Protein AF-A0A821FR79-F1 (afdb_monomer_lite)

pLDDT: mean 76.29, std 15.01, range [25.72, 97.0]

Radius of gyration: 28.57 Å; chains: 1; bounding box: 72×38×94 Å

Secondary structure (DSSP, 8-state):
--PPPPSEEEEEEES-SSS--EEEEE-TTS-EE-TT-----GGGTT-EEEEE-SSS-EEEEEE-TTS-PPSEEEEEEEE-TTTT-SS----EEEEEEEEETTSPPEEEEEEESS----SS---TTSTTEEEEEEE-EETTTEEESS-BPS-----PSSPTTB-S-EEEEEES-EE--TTSS-EEEEEEES-TTS-EEEEEEEEEETTEEEEEEEEEEEEETTSTTEEEEEEEEETTTTSS-EEEEESSSEEEEEES-TTSS-TTEEEEEETTTTEEEEEEEETTEEE-TTEEEETTEEEETT----------SS-----EEE-TTS-EEETT----STTS-----

Structure (mmCIF, N/CA/C/O backbone):
data_AF-A0A821FR79-F1
#
_entry.id   AF-A0A821FR79-F1
#
loop_
_atom_site.group_PDB
_atom_site.id
_atom_site.type_symbol
_atom_site.label_atom_id
_atom_site.label_alt_id
_atom_site.label_comp_id
_atom_site.label_asym_id
_atom_site.label_entity_id
_atom_site.label_seq_id
_atom_site.pdbx_PDB_ins_code
_atom_site.Cartn_x
_atom_site.Cartn_y
_atom_site.Cartn_z
_atom_site.occupancy
_atom_site.B_iso_or_equiv
_atom_site.auth_seq_id
_atom_site.auth_comp_id
_atom_site.auth_asym_id
_atom_site.auth_atom_id
_atom_site.pdbx_PDB_model_num
ATOM 1 N N . MET A 1 1 ? 2.810 -16.494 -32.513 1.00 27.50 1 MET A N 1
ATOM 2 C CA . MET A 1 1 ? 3.164 -17.031 -31.185 1.00 27.50 1 MET A CA 1
ATOM 3 C C . MET A 1 1 ? 2.696 -16.002 -30.170 1.00 27.50 1 MET A C 1
ATOM 5 O O . MET A 1 1 ? 3.122 -14.860 -30.271 1.00 27.50 1 MET A O 1
ATOM 9 N N . CYS A 1 2 ? 1.715 -16.331 -29.328 1.00 25.72 2 CYS A N 1
ATOM 10 C CA . CYS A 1 2 ? 1.165 -15.387 -28.352 1.00 25.72 2 CYS A CA 1
ATOM 11 C C . CYS A 1 2 ? 2.045 -15.426 -27.103 1.00 25.72 2 CYS A C 1
ATOM 13 O O . CYS A 1 2 ? 2.126 -16.469 -26.465 1.00 25.72 2 CYS A O 1
ATOM 15 N N . VAL A 1 3 ? 2.734 -14.326 -26.798 1.00 35.19 3 VAL A N 1
ATOM 16 C CA . VAL A 1 3 ? 3.609 -14.239 -25.622 1.00 35.19 3 VAL A CA 1
ATOM 17 C C . VAL A 1 3 ? 2.732 -14.070 -24.380 1.00 35.19 3 VAL A C 1
ATOM 19 O O . VAL A 1 3 ? 1.888 -13.168 -24.333 1.00 35.19 3 VAL A O 1
ATOM 22 N N . GLU A 1 4 ? 2.885 -14.966 -23.406 1.00 40.44 4 GLU A N 1
ATOM 23 C CA . GLU A 1 4 ? 2.201 -14.890 -22.114 1.00 40.44 4 GLU A CA 1
ATOM 24 C C . GLU A 1 4 ? 2.611 -13.595 -21.395 1.00 40.44 4 GLU A C 1
ATOM 26 O O . GLU A 1 4 ? 3.792 -13.322 -21.186 1.00 40.44 4 GLU A O 1
ATOM 31 N N . ARG A 1 5 ? 1.626 -12.751 -21.062 1.00 51.97 5 ARG A N 1
ATOM 32 C CA . ARG A 1 5 ? 1.846 -11.469 -20.378 1.00 51.97 5 ARG A CA 1
ATOM 33 C C . ARG A 1 5 ? 2.148 -11.736 -18.905 1.00 51.97 5 ARG A C 1
ATOM 35 O O . ARG A 1 5 ? 1.337 -12.356 -18.226 1.00 51.97 5 ARG A O 1
ATOM 42 N N . GLY A 1 6 ? 3.297 -11.267 -18.430 1.00 56.81 6 GLY A N 1
ATOM 43 C CA . GLY A 1 6 ? 3.640 -11.245 -17.009 1.00 56.81 6 GLY A CA 1
ATOM 44 C C . GLY A 1 6 ? 2.794 -10.258 -16.186 1.00 56.81 6 GLY A C 1
ATOM 45 O O . GLY A 1 6 ? 2.079 -9.438 -16.759 1.00 56.81 6 GLY A O 1
ATOM 46 N N . ASN A 1 7 ? 2.898 -10.305 -14.850 1.00 68.50 7 ASN A N 1
ATOM 47 C CA . ASN A 1 7 ? 2.254 -9.341 -13.938 1.00 68.50 7 ASN A CA 1
ATOM 48 C C . ASN A 1 7 ? 2.779 -7.907 -14.145 1.00 68.50 7 ASN A C 1
ATOM 50 O O . ASN A 1 7 ? 2.014 -6.951 -14.040 1.00 68.50 7 ASN A O 1
ATOM 54 N N . LEU A 1 8 ? 4.062 -7.780 -14.501 1.00 83.62 8 LEU A N 1
ATOM 55 C CA . LEU A 1 8 ? 4.723 -6.552 -14.944 1.00 83.62 8 LEU A CA 1
ATOM 56 C C . LEU A 1 8 ? 5.615 -6.870 -16.145 1.00 83.62 8 LEU A C 1
ATOM 58 O O . LEU A 1 8 ? 6.313 -7.889 -16.145 1.00 83.62 8 LEU A O 1
ATOM 62 N N . SER A 1 9 ? 5.644 -5.990 -17.141 1.00 88.69 9 SER A N 1
ATOM 63 C CA . SER A 1 9 ? 6.582 -6.097 -18.258 1.00 88.69 9 SER A CA 1
ATOM 64 C C . SER A 1 9 ? 7.043 -4.749 -18.793 1.00 88.69 9 SER A C 1
ATOM 66 O O . SER A 1 9 ? 6.236 -3.829 -18.913 1.00 88.69 9 SER A O 1
ATOM 68 N N . PHE A 1 10 ? 8.302 -4.694 -19.217 1.00 91.38 10 PHE A N 1
ATOM 69 C CA . PHE A 1 10 ? 8.931 -3.608 -19.955 1.00 91.38 10 PHE A CA 1
ATOM 70 C C . PHE A 1 10 ? 9.331 -4.117 -21.341 1.00 91.38 10 PHE A C 1
ATOM 72 O O . PHE A 1 10 ? 10.105 -5.069 -21.452 1.00 91.38 10 PHE A O 1
ATOM 79 N N . ALA A 1 11 ? 8.837 -3.477 -22.396 1.00 90.94 11 ALA A N 1
ATOM 80 C CA . ALA A 1 11 ? 9.208 -3.777 -23.774 1.00 90.94 11 ALA A CA 1
ATOM 81 C C . ALA A 1 11 ? 9.844 -2.546 -24.420 1.00 90.94 11 ALA A C 1
ATOM 83 O O . ALA A 1 11 ? 9.200 -1.507 -24.545 1.00 90.94 11 ALA A O 1
ATOM 84 N N . ALA A 1 12 ? 11.094 -2.660 -24.854 1.00 91.00 12 ALA A N 1
ATOM 85 C CA . ALA A 1 12 ? 11.772 -1.618 -25.607 1.00 91.00 12 ALA A CA 1
ATOM 86 C C . ALA A 1 12 ? 11.606 -1.836 -27.110 1.00 91.00 12 ALA A C 1
ATOM 88 O O . ALA A 1 12 ? 11.901 -2.912 -27.622 1.00 91.00 12 ALA A O 1
ATOM 89 N N . ARG A 1 13 ? 11.200 -0.780 -27.812 1.00 89.94 13 ARG A N 1
ATOM 90 C CA . ARG A 1 13 ? 11.182 -0.653 -29.274 1.00 89.94 13 ARG A CA 1
ATOM 91 C C . ARG A 1 13 ? 12.036 0.536 -29.673 1.00 89.94 13 ARG A C 1
ATOM 93 O O . ARG A 1 13 ? 12.089 1.525 -28.945 1.00 89.94 13 ARG A O 1
ATOM 100 N N . TRP A 1 14 ? 12.657 0.499 -30.843 1.00 88.56 14 TRP A N 1
ATOM 101 C CA . TRP A 1 14 ? 13.469 1.619 -31.313 1.00 88.56 14 TRP A CA 1
ATOM 102 C C . TRP A 1 14 ? 13.268 1.914 -32.800 1.00 88.56 14 TRP A C 1
ATOM 104 O O . TRP A 1 14 ? 12.835 1.078 -33.585 1.00 88.56 14 TRP A O 1
ATOM 114 N N . SER A 1 15 ? 13.548 3.161 -33.173 1.00 86.06 15 SER A N 1
ATOM 115 C CA . SER A 1 15 ? 13.219 3.731 -34.489 1.00 86.06 15 SER A CA 1
ATOM 116 C C . SER A 1 15 ? 14.095 3.237 -35.648 1.00 86.06 15 SER A C 1
ATOM 118 O O . SER A 1 15 ? 13.664 3.274 -36.801 1.00 86.06 15 SER A O 1
ATOM 120 N N . ARG A 1 16 ? 15.322 2.773 -35.379 1.00 80.88 16 ARG A N 1
ATOM 121 C CA . ARG A 1 16 ? 16.255 2.286 -36.411 1.00 80.88 16 ARG A CA 1
ATOM 122 C C . ARG A 1 16 ? 16.084 0.794 -36.654 1.00 80.88 16 ARG A C 1
ATOM 124 O O . ARG A 1 16 ? 16.150 0.036 -35.709 1.00 80.88 16 ARG A O 1
ATOM 131 N N . ARG A 1 17 ? 16.000 0.372 -37.921 1.00 70.06 17 ARG A N 1
ATOM 132 C CA . ARG A 1 17 ? 15.865 -1.048 -38.300 1.00 70.06 17 ARG A CA 1
ATOM 133 C C . ARG A 1 17 ? 17.154 -1.878 -38.240 1.00 70.06 17 ARG A C 1
ATOM 135 O O . ARG A 1 17 ? 17.079 -3.086 -38.425 1.00 70.06 17 ARG A O 1
ATOM 142 N N . ASN A 1 18 ? 18.324 -1.274 -38.068 1.00 73.00 18 ASN A N 1
ATOM 143 C CA . ASN A 1 18 ? 19.595 -1.998 -38.105 1.00 73.00 18 ASN A CA 1
ATOM 144 C C . ASN A 1 18 ? 20.382 -1.746 -36.824 1.00 73.00 18 ASN A C 1
ATOM 146 O O . ASN A 1 18 ? 20.546 -0.597 -36.417 1.00 73.00 18 ASN A O 1
ATOM 150 N N . GLY A 1 19 ? 20.910 -2.826 -36.251 1.00 74.06 19 GLY A N 1
ATOM 151 C CA . GLY A 1 19 ? 21.669 -2.831 -35.005 1.00 74.06 19 GLY A CA 1
ATOM 152 C C . GLY A 1 19 ? 20.910 -3.508 -33.866 1.00 74.06 19 GLY A C 1
ATOM 153 O O . GLY A 1 19 ? 19.766 -3.935 -34.013 1.00 74.06 19 GLY A O 1
ATOM 154 N N . ARG A 1 20 ? 21.589 -3.648 -32.729 1.00 79.25 20 ARG A N 1
ATOM 155 C CA . ARG A 1 20 ? 21.046 -4.251 -31.508 1.00 79.25 20 ARG A CA 1
ATOM 156 C C . ARG A 1 20 ? 21.148 -3.264 -30.362 1.00 79.25 20 ARG A C 1
ATOM 158 O O . ARG A 1 20 ? 22.249 -2.779 -30.086 1.00 79.25 20 ARG A O 1
ATOM 165 N N . GLY A 1 21 ? 20.011 -3.003 -29.730 1.00 84.50 21 GLY A N 1
ATOM 166 C CA . GLY A 1 21 ? 19.923 -2.316 -28.451 1.00 84.50 21 GLY A CA 1
ATOM 167 C C . GLY A 1 21 ? 19.402 -3.259 -27.381 1.00 84.50 21 GLY A C 1
ATOM 168 O O . GLY A 1 21 ? 18.848 -4.313 -27.696 1.00 84.50 21 GLY A O 1
ATOM 169 N N . HIS A 1 22 ? 19.620 -2.881 -26.127 1.00 87.75 22 HIS A N 1
ATOM 170 C CA . HIS A 1 22 ? 19.261 -3.703 -24.983 1.00 87.75 22 HIS A CA 1
ATOM 171 C C . HIS A 1 22 ? 18.569 -2.887 -23.905 1.00 87.75 22 HIS A C 1
ATOM 173 O O . HIS A 1 22 ? 19.100 -1.863 -23.471 1.00 87.75 22 HIS A O 1
ATOM 179 N N . ILE A 1 23 ? 17.420 -3.369 -23.440 1.00 90.88 23 ILE A N 1
ATOM 180 C CA . ILE A 1 23 ? 16.784 -2.830 -22.241 1.00 90.88 23 ILE A CA 1
ATOM 181 C C . ILE A 1 23 ? 17.504 -3.356 -20.997 1.00 90.88 23 ILE A C 1
ATOM 183 O O . ILE A 1 23 ? 17.913 -4.517 -20.921 1.00 90.88 23 ILE A O 1
ATOM 187 N N . ILE A 1 24 ? 17.685 -2.469 -20.024 1.00 91.25 24 ILE A N 1
ATOM 188 C CA . ILE A 1 24 ? 18.315 -2.762 -18.742 1.00 91.25 24 ILE A CA 1
ATOM 189 C C . ILE A 1 24 ? 17.387 -2.221 -17.662 1.00 91.25 24 ILE A C 1
ATOM 191 O O . ILE A 1 24 ? 17.058 -1.034 -17.659 1.00 91.25 24 ILE A O 1
ATOM 195 N N . ILE A 1 25 ? 16.980 -3.080 -16.735 1.00 91.19 25 ILE A N 1
ATOM 196 C CA . ILE A 1 25 ? 16.120 -2.697 -15.616 1.00 91.19 25 ILE A CA 1
ATOM 197 C C . ILE A 1 25 ? 16.882 -2.918 -14.320 1.00 91.19 25 ILE A C 1
ATOM 199 O O . ILE A 1 25 ? 17.348 -4.027 -14.058 1.00 91.19 25 ILE A O 1
ATOM 203 N N . ARG A 1 26 ? 16.997 -1.879 -13.491 1.00 90.00 26 ARG A N 1
ATOM 204 C CA . ARG A 1 26 ? 17.434 -2.031 -12.101 1.00 90.00 26 ARG A CA 1
ATOM 205 C C . ARG A 1 26 ? 16.215 -2.037 -11.194 1.00 90.00 26 ARG A C 1
ATOM 207 O O . ARG A 1 26 ? 15.435 -1.091 -11.226 1.00 90.00 26 ARG A O 1
ATOM 214 N N . THR A 1 27 ? 16.053 -3.096 -10.417 1.00 87.75 27 THR A N 1
ATOM 215 C CA . THR A 1 27 ? 14.923 -3.287 -9.512 1.00 87.75 27 THR A CA 1
ATOM 216 C C . THR A 1 27 ? 15.070 -2.430 -8.248 1.00 87.75 27 THR A C 1
ATOM 218 O O . THR A 1 27 ? 16.178 -1.978 -7.927 1.00 87.75 27 THR A O 1
ATOM 221 N N . PRO A 1 28 ? 13.977 -2.255 -7.484 1.00 82.75 28 PRO A N 1
ATOM 222 C CA . PRO A 1 28 ? 14.006 -1.633 -6.160 1.00 82.75 28 PRO A CA 1
ATOM 223 C C . PRO A 1 28 ? 14.980 -2.298 -5.181 1.00 82.75 28 PRO A C 1
ATOM 225 O O . PRO A 1 28 ? 15.595 -1.622 -4.363 1.00 82.75 28 PRO A O 1
ATOM 228 N N . LEU A 1 29 ? 15.182 -3.614 -5.309 1.00 79.25 29 LEU A N 1
ATOM 229 C CA . LEU A 1 29 ? 16.127 -4.387 -4.495 1.00 79.25 29 LEU A CA 1
ATOM 230 C C . LEU A 1 29 ? 17.567 -4.311 -5.026 1.00 79.25 29 LEU A C 1
ATOM 232 O O . LEU A 1 29 ? 18.435 -5.077 -4.617 1.00 79.25 29 LEU A O 1
ATOM 236 N N . ASN A 1 30 ? 17.837 -3.352 -5.917 1.00 82.56 30 ASN A N 1
ATOM 237 C CA . ASN A 1 30 ? 19.154 -3.030 -6.454 1.00 82.56 30 ASN A CA 1
ATOM 238 C C . ASN A 1 30 ? 19.741 -4.100 -7.400 1.00 82.56 30 ASN A C 1
ATOM 240 O O . ASN A 1 30 ? 20.906 -3.992 -7.801 1.00 82.56 30 ASN A O 1
ATOM 244 N N . ASN A 1 31 ? 18.940 -5.087 -7.813 1.00 84.88 31 ASN A N 1
ATOM 245 C CA . ASN A 1 31 ? 19.325 -6.097 -8.795 1.00 84.88 31 ASN A CA 1
ATOM 246 C C . ASN A 1 31 ? 19.175 -5.545 -10.214 1.00 84.88 31 ASN A C 1
ATOM 248 O O . ASN A 1 31 ? 18.354 -4.674 -10.470 1.00 84.88 31 ASN A O 1
ATOM 252 N N . THR A 1 32 ? 20.005 -5.996 -11.155 1.00 86.44 32 THR A N 1
ATOM 253 C CA . THR A 1 32 ? 19.982 -5.506 -12.547 1.00 86.44 32 THR A CA 1
ATOM 254 C C . THR A 1 32 ? 19.695 -6.651 -13.509 1.00 86.44 32 THR A C 1
ATOM 256 O O . THR A 1 32 ? 20.429 -7.640 -13.525 1.00 86.44 32 THR A O 1
ATOM 259 N N . ILE A 1 33 ? 18.651 -6.490 -14.320 1.00 86.75 33 ILE A N 1
ATOM 260 C CA . ILE A 1 33 ? 18.138 -7.464 -15.285 1.00 86.75 33 ILE A CA 1
ATOM 261 C C . ILE A 1 33 ? 18.415 -6.936 -16.699 1.00 86.75 33 ILE A C 1
ATOM 263 O O . ILE A 1 33 ? 18.088 -5.790 -17.007 1.00 86.75 33 ILE A O 1
ATOM 267 N N . TYR A 1 34 ? 19.053 -7.754 -17.542 1.00 86.12 34 TYR A N 1
ATOM 268 C CA . TYR A 1 34 ? 19.399 -7.451 -18.941 1.00 86.12 34 TYR A CA 1
ATOM 269 C C . TYR A 1 34 ? 19.800 -8.735 -19.697 1.00 86.12 34 TYR A C 1
ATOM 271 O O . TYR A 1 34 ? 20.027 -9.777 -19.076 1.00 86.12 34 TYR A O 1
ATOM 279 N N . TYR A 1 35 ? 19.970 -8.651 -21.024 1.00 75.06 35 TYR A N 1
ATOM 280 C CA . TYR A 1 35 ? 20.249 -9.793 -21.922 1.00 75.06 35 TYR A CA 1
ATOM 281 C C . TYR A 1 35 ? 21.417 -10.703 -21.492 1.00 75.06 35 TYR A C 1
ATOM 283 O O . TYR A 1 35 ? 21.365 -11.918 -21.670 1.00 75.06 35 TYR A O 1
ATOM 291 N N . GLY A 1 36 ? 22.477 -10.136 -20.907 1.00 65.25 36 GLY A N 1
ATOM 292 C CA . GLY A 1 36 ? 23.666 -10.887 -20.492 1.00 65.25 36 GLY A CA 1
ATOM 293 C C . GLY A 1 36 ? 23.490 -11.685 -19.196 1.00 65.25 36 GLY A C 1
ATOM 294 O O . GLY A 1 36 ? 24.414 -12.393 -18.798 1.00 65.25 36 GLY A O 1
ATOM 295 N N . LYS A 1 37 ? 22.331 -11.579 -18.529 1.00 64.50 37 LYS A N 1
ATOM 296 C CA . LYS A 1 37 ? 21.982 -12.335 -17.315 1.00 64.50 37 LYS A CA 1
ATOM 297 C C . LYS A 1 37 ? 20.557 -12.914 -17.400 1.00 64.50 37 LYS A C 1
ATOM 299 O O . LYS A 1 37 ? 19.684 -12.517 -16.635 1.00 64.50 37 LYS A O 1
ATOM 304 N N . PRO A 1 38 ? 20.301 -13.875 -18.306 1.00 53.41 38 PRO A N 1
ATOM 305 C CA . PRO A 1 38 ? 18.945 -14.297 -18.661 1.00 53.41 38 PRO A CA 1
ATOM 306 C C . PRO A 1 38 ? 18.311 -15.341 -17.717 1.00 53.41 38 PRO A C 1
ATOM 308 O O . PRO A 1 38 ? 17.280 -15.911 -18.070 1.00 53.41 38 PRO A O 1
ATOM 311 N N . ARG A 1 39 ? 18.905 -15.676 -16.554 1.00 52.38 39 ARG A N 1
ATOM 312 C CA . ARG A 1 39 ? 18.442 -16.818 -15.736 1.00 52.38 39 ARG A CA 1
ATOM 313 C C . ARG A 1 39 ? 18.061 -16.503 -14.292 1.00 52.38 39 ARG A C 1
ATOM 315 O O . ARG A 1 39 ? 18.787 -15.865 -13.542 1.00 52.38 39 ARG A O 1
ATOM 322 N N . THR A 1 40 ? 16.929 -17.116 -13.954 1.00 51.19 40 THR A N 1
ATOM 323 C CA . THR A 1 40 ? 16.196 -17.226 -12.696 1.00 51.19 40 THR A CA 1
ATOM 324 C C . THR A 1 40 ? 17.059 -17.731 -11.539 1.00 51.19 40 THR A C 1
ATOM 326 O O . THR A 1 40 ? 17.272 -18.933 -11.377 1.00 51.19 40 THR A O 1
ATOM 329 N N . ASN A 1 41 ? 17.512 -16.831 -10.685 1.00 51.97 41 ASN A N 1
ATOM 330 C CA . ASN A 1 41 ? 17.733 -17.155 -9.283 1.00 51.97 41 ASN A CA 1
ATOM 331 C C . ASN A 1 41 ? 17.154 -16.012 -8.439 1.00 51.97 41 ASN A C 1
ATOM 333 O O . ASN A 1 41 ? 16.804 -14.955 -8.968 1.00 51.97 41 ASN A O 1
ATOM 337 N N . SER A 1 42 ? 17.028 -16.226 -7.132 1.00 54.38 42 SER A N 1
ATOM 338 C CA . SER A 1 42 ? 16.544 -15.213 -6.182 1.00 54.38 42 SER A CA 1
ATOM 339 C C . SER A 1 42 ? 17.354 -13.908 -6.204 1.00 54.38 42 SER A C 1
ATOM 341 O O . SER A 1 42 ? 16.922 -12.918 -5.634 1.00 54.38 42 SER A O 1
ATOM 343 N N . SER A 1 43 ? 18.507 -13.876 -6.880 1.00 56.78 43 SER A N 1
ATOM 344 C CA . SER A 1 43 ? 19.360 -12.697 -7.045 1.00 56.78 43 SER A CA 1
ATOM 345 C C . SER A 1 43 ? 18.913 -11.746 -8.170 1.00 56.78 43 SER A C 1
ATOM 347 O O . SER A 1 43 ? 19.605 -10.766 -8.432 1.00 56.78 43 SER A O 1
ATOM 349 N N . PHE A 1 44 ? 17.798 -12.025 -8.856 1.00 57.47 44 PHE A N 1
ATOM 350 C CA . PHE A 1 44 ? 17.221 -11.161 -9.904 1.00 57.47 44 PHE A CA 1
ATOM 351 C C . PHE A 1 44 ? 15.745 -10.833 -9.674 1.00 57.47 44 PHE A C 1
ATOM 353 O O . PHE A 1 44 ? 15.042 -10.454 -10.610 1.00 57.47 44 PHE A O 1
ATOM 360 N N . ASP A 1 45 ? 15.266 -11.017 -8.443 1.00 60.03 45 ASP A N 1
ATOM 361 C CA . ASP A 1 45 ? 13.890 -10.713 -8.044 1.00 60.03 45 ASP A CA 1
ATOM 362 C C . ASP A 1 45 ? 12.831 -11.344 -8.954 1.00 60.03 45 ASP A C 1
ATOM 364 O O . ASP A 1 45 ? 11.812 -10.732 -9.258 1.00 60.03 45 ASP A O 1
ATOM 368 N N . GLU A 1 46 ? 13.115 -12.553 -9.446 1.00 70.25 46 GLU A N 1
ATOM 369 C CA . GLU A 1 46 ? 12.240 -13.349 -10.321 1.00 70.25 46 GLU A CA 1
ATOM 370 C C . GLU A 1 46 ? 11.984 -12.773 -11.727 1.00 70.25 46 GLU A C 1
ATOM 372 O O . GLU A 1 46 ? 11.321 -13.424 -12.543 1.00 70.25 46 GLU A O 1
ATOM 377 N N . GLY A 1 47 ? 12.557 -11.609 -12.050 1.00 60.47 47 GLY A N 1
ATOM 378 C CA . GLY A 1 47 ? 12.450 -10.989 -13.365 1.00 60.47 47 GLY A CA 1
ATOM 379 C C . GLY A 1 47 ? 13.188 -11.783 -14.443 1.00 60.47 47 GLY A C 1
ATOM 380 O O . GLY A 1 47 ? 14.222 -12.415 -14.204 1.00 60.47 47 GLY A O 1
ATOM 381 N N . ARG A 1 48 ? 12.640 -11.767 -15.658 1.00 77.12 48 ARG A N 1
ATOM 382 C CA . ARG A 1 48 ? 13.139 -12.519 -16.812 1.00 77.12 48 ARG A CA 1
ATOM 383 C C . ARG A 1 48 ? 13.398 -11.598 -17.980 1.00 77.12 48 ARG A C 1
ATOM 385 O O . ARG A 1 48 ? 12.679 -10.629 -18.182 1.00 77.12 48 ARG A O 1
ATOM 392 N N . HIS A 1 49 ? 14.416 -11.943 -18.752 1.00 79.38 49 HIS A N 1
ATOM 393 C CA . HIS A 1 49 ? 14.755 -11.288 -20.005 1.00 79.38 49 HIS A CA 1
ATOM 394 C C . HIS A 1 49 ? 14.415 -12.221 -21.166 1.00 79.38 49 HIS A C 1
ATOM 396 O O . HIS A 1 49 ? 14.697 -13.419 -21.092 1.00 79.38 49 HIS A O 1
ATOM 402 N N . GLU A 1 50 ? 13.811 -11.683 -22.219 1.00 77.12 50 GLU A N 1
ATOM 403 C CA . GLU A 1 50 ? 13.497 -12.418 -23.438 1.00 77.12 50 GLU A CA 1
ATOM 404 C C . GLU A 1 50 ? 13.763 -11.550 -24.669 1.00 77.12 50 GLU A C 1
ATOM 406 O O . GLU A 1 50 ? 13.192 -10.473 -24.834 1.00 77.12 50 GLU A O 1
ATOM 411 N N . LEU A 1 51 ? 14.628 -12.047 -25.558 1.00 67.56 51 LEU A N 1
ATOM 412 C CA . LEU A 1 51 ? 14.780 -11.495 -26.901 1.00 67.56 51 LEU A CA 1
ATOM 413 C C . LEU A 1 51 ? 13.698 -12.098 -27.789 1.00 67.56 51 LEU A C 1
ATOM 415 O O . LEU A 1 51 ? 13.737 -13.293 -28.089 1.00 67.56 51 LEU A O 1
ATOM 419 N N . VAL A 1 52 ? 12.762 -11.269 -28.243 1.00 63.06 52 VAL A N 1
ATOM 420 C CA . VAL A 1 52 ? 11.794 -11.675 -29.262 1.00 63.06 52 VAL A CA 1
ATOM 421 C C . VAL A 1 52 ? 12.369 -11.294 -30.622 1.00 63.06 52 VAL A C 1
ATOM 423 O O . VAL A 1 52 ? 12.284 -10.147 -31.055 1.00 63.06 52 VAL A O 1
ATOM 426 N N . ASP A 1 53 ? 12.994 -12.261 -31.294 1.00 55.84 53 ASP A N 1
ATOM 427 C CA . ASP A 1 53 ? 13.557 -12.077 -32.637 1.00 55.84 53 ASP A CA 1
ATOM 428 C C . ASP A 1 53 ? 12.471 -12.344 -33.701 1.00 55.84 53 ASP A C 1
ATOM 430 O O . ASP A 1 53 ? 12.515 -13.313 -34.456 1.00 55.84 53 ASP A O 1
ATOM 434 N N . ASP A 1 54 ? 11.419 -11.518 -33.710 1.00 52.56 54 ASP A N 1
ATOM 435 C CA . ASP A 1 54 ? 10.285 -11.599 -34.650 1.00 52.56 54 ASP A CA 1
ATOM 436 C C . ASP A 1 54 ? 10.435 -10.660 -35.865 1.00 52.56 54 ASP A C 1
ATOM 438 O O . ASP A 1 54 ? 9.492 -10.456 -36.630 1.00 52.56 54 ASP A O 1
ATOM 442 N N . GLY A 1 55 ? 11.614 -10.057 -36.040 1.00 54.88 55 GLY A N 1
ATOM 443 C CA . GLY A 1 55 ? 11.859 -9.017 -37.039 1.00 54.88 55 GLY A CA 1
ATOM 444 C C . GLY A 1 55 ? 11.396 -7.610 -36.629 1.00 54.88 55 GLY A C 1
ATOM 445 O O . GLY A 1 55 ? 11.689 -6.664 -37.362 1.00 54.88 55 GLY A O 1
ATOM 446 N N . ASN A 1 56 ? 10.750 -7.434 -35.464 1.00 56.03 56 ASN A N 1
ATOM 447 C CA . ASN A 1 56 ? 10.268 -6.136 -34.965 1.00 56.03 56 ASN A CA 1
ATOM 448 C C . ASN A 1 56 ? 11.177 -5.463 -33.931 1.00 56.03 56 ASN A C 1
ATOM 450 O O . ASN A 1 56 ? 10.815 -4.390 -33.449 1.00 56.03 56 ASN A O 1
ATOM 454 N N . GLN A 1 57 ? 12.353 -6.030 -33.627 1.00 70.44 57 GLN A N 1
ATOM 455 C CA . GLN A 1 57 ? 13.366 -5.360 -32.799 1.00 70.44 57 GLN A CA 1
ATOM 456 C C . GLN A 1 57 ? 12.821 -4.944 -31.432 1.00 70.44 57 GLN A C 1
ATOM 458 O O . GLN A 1 57 ? 12.804 -3.767 -31.068 1.00 70.44 57 GLN A O 1
ATOM 463 N N . VAL A 1 58 ? 12.331 -5.940 -30.696 1.00 80.25 58 VAL A N 1
ATOM 464 C CA . VAL A 1 58 ? 11.795 -5.752 -29.353 1.00 80.25 58 VAL A CA 1
ATOM 465 C C . VAL A 1 58 ? 12.707 -6.443 -28.356 1.00 80.25 58 VAL A C 1
ATOM 467 O O . VAL A 1 58 ? 13.007 -7.627 -28.503 1.00 80.25 58 VAL A O 1
ATOM 470 N N . ASP A 1 59 ? 13.116 -5.704 -27.329 1.00 84.12 59 ASP A N 1
ATOM 471 C CA . ASP A 1 59 ? 13.788 -6.281 -26.168 1.00 84.12 59 ASP A CA 1
ATOM 472 C C . ASP A 1 59 ? 12.858 -6.251 -24.950 1.00 84.12 59 ASP A C 1
ATOM 474 O O . ASP A 1 59 ? 12.235 -5.221 -24.679 1.00 84.12 59 ASP A O 1
ATOM 478 N N . HIS A 1 60 ? 12.717 -7.374 -24.243 1.00 87.44 60 HIS A N 1
ATOM 479 C CA . HIS A 1 60 ? 11.651 -7.572 -23.264 1.00 87.44 60 HIS A CA 1
ATOM 480 C C . HIS A 1 60 ? 12.186 -8.027 -21.903 1.00 87.44 60 HIS A C 1
ATOM 482 O O . HIS A 1 60 ? 12.960 -8.979 -21.804 1.00 87.44 60 HIS A O 1
ATOM 488 N N . ILE A 1 61 ? 11.729 -7.368 -20.836 1.00 88.62 61 ILE A N 1
ATOM 489 C CA . ILE A 1 61 ? 11.915 -7.807 -19.450 1.00 88.62 61 ILE A CA 1
ATOM 490 C C . ILE A 1 61 ? 10.550 -7.943 -18.788 1.00 88.62 61 ILE A C 1
ATOM 492 O O . ILE A 1 61 ? 9.751 -7.012 -18.833 1.00 88.62 61 ILE A O 1
ATOM 496 N N . TYR A 1 62 ? 10.273 -9.077 -18.151 1.00 87.69 62 TYR A N 1
ATOM 497 C CA . TYR A 1 62 ? 8.979 -9.329 -17.521 1.00 87.69 62 TYR A CA 1
ATOM 498 C C . TYR A 1 62 ? 9.068 -10.195 -16.270 1.00 87.69 62 TYR A C 1
ATOM 500 O O . TYR A 1 62 ? 9.998 -10.977 -16.082 1.00 87.69 62 TYR A O 1
ATOM 508 N N . TRP A 1 63 ? 8.033 -10.085 -15.447 1.00 85.00 63 TRP A N 1
ATOM 509 C CA . TRP A 1 63 ? 7.777 -10.933 -14.292 1.00 85.00 63 TRP A CA 1
ATOM 510 C C . TRP A 1 63 ? 6.620 -11.876 -14.622 1.00 85.00 63 TRP A C 1
ATOM 512 O O . TRP A 1 63 ? 5.508 -11.385 -14.809 1.00 85.00 63 TRP A O 1
ATOM 522 N N . PRO A 1 64 ? 6.833 -13.202 -14.731 1.00 78.69 64 PRO A N 1
ATOM 523 C CA . PRO A 1 64 ? 5.768 -14.193 -14.924 1.00 78.69 64 PRO A CA 1
ATOM 524 C C . PRO A 1 64 ? 4.520 -13.990 -14.047 1.00 78.69 64 PRO A C 1
ATOM 526 O O . PRO A 1 64 ? 4.603 -13.454 -12.946 1.00 78.69 64 PRO A O 1
ATOM 529 N N . LEU A 1 65 ? 3.365 -14.502 -14.484 1.00 71.25 65 LEU A N 1
ATOM 530 C CA . LEU A 1 65 ? 2.085 -14.414 -13.751 1.00 71.25 65 LEU A CA 1
ATOM 531 C C . LEU A 1 65 ? 2.129 -14.964 -12.315 1.00 71.25 65 LEU A C 1
ATOM 533 O O . LEU A 1 65 ? 1.365 -14.540 -11.448 1.00 71.25 65 LEU A O 1
ATOM 537 N N . ASN A 1 66 ? 3.012 -15.928 -12.062 1.00 70.44 66 ASN A N 1
ATOM 538 C CA . ASN A 1 66 ? 3.227 -16.529 -10.749 1.00 70.44 66 ASN A CA 1
ATOM 539 C C . ASN A 1 66 ? 4.369 -15.882 -9.949 1.00 70.44 66 ASN A C 1
ATOM 541 O O . ASN A 1 66 ? 4.645 -16.345 -8.848 1.00 70.44 66 ASN A O 1
ATOM 545 N N . SER A 1 67 ? 5.010 -14.846 -10.490 1.00 66.69 67 SER A N 1
ATOM 546 C CA . SER A 1 67 ? 6.041 -14.053 -9.814 1.00 66.69 67 SER A CA 1
ATOM 547 C C . SER A 1 67 ? 5.505 -12.681 -9.436 1.00 66.69 67 SER A C 1
ATOM 549 O O . SER A 1 67 ? 4.565 -12.171 -10.060 1.00 66.69 67 SER A O 1
ATOM 551 N N . ILE A 1 68 ? 6.105 -12.081 -8.416 1.00 66.88 68 ILE A N 1
ATOM 552 C CA . ILE A 1 68 ? 5.691 -10.775 -7.913 1.00 66.88 68 ILE A CA 1
ATOM 553 C C . ILE A 1 68 ? 6.856 -9.808 -8.092 1.00 66.88 68 ILE A C 1
ATOM 555 O O . ILE A 1 68 ? 7.891 -9.990 -7.452 1.00 66.88 68 ILE A O 1
ATOM 559 N N . PRO A 1 69 ? 6.721 -8.797 -8.967 1.00 76.69 69 PRO A N 1
ATOM 560 C CA . PRO A 1 69 ? 7.753 -7.784 -9.114 1.00 76.69 69 PRO A CA 1
ATOM 561 C C . PRO A 1 69 ? 7.938 -7.037 -7.782 1.00 76.69 69 PRO A C 1
ATOM 563 O O . PRO A 1 69 ? 6.937 -6.708 -7.139 1.00 76.69 69 PRO A O 1
ATOM 566 N N . PRO A 1 70 ? 9.177 -6.737 -7.349 1.00 73.56 70 PRO A N 1
ATOM 567 C CA . PRO A 1 70 ? 9.400 -5.933 -6.154 1.00 73.56 70 PRO A CA 1
ATOM 568 C C . PRO A 1 70 ? 8.648 -4.600 -6.173 1.00 73.56 70 PRO A C 1
ATOM 570 O O . PRO A 1 70 ? 8.569 -3.916 -7.194 1.00 73.56 70 PRO A O 1
ATOM 573 N N . ILE A 1 71 ? 8.151 -4.190 -5.015 1.00 69.31 71 ILE A N 1
ATOM 574 C CA . ILE A 1 71 ? 7.586 -2.856 -4.823 1.00 69.31 71 ILE A CA 1
ATOM 575 C C . ILE A 1 71 ? 8.750 -1.871 -4.640 1.00 69.31 71 ILE A C 1
ATOM 577 O O . ILE A 1 71 ? 9.719 -2.144 -3.935 1.00 69.31 71 ILE A O 1
ATOM 581 N N . GLY A 1 72 ? 8.664 -0.731 -5.309 1.00 64.56 72 GLY A N 1
ATOM 582 C CA . GLY A 1 72 ? 9.544 0.422 -5.200 1.00 64.56 72 GLY A CA 1
ATOM 583 C C . GLY A 1 72 ? 9.874 1.023 -6.565 1.00 64.56 72 GLY A C 1
ATOM 584 O O . GLY A 1 72 ? 9.192 0.790 -7.565 1.00 64.56 72 GLY A O 1
ATOM 585 N N . SER A 1 73 ? 10.953 1.799 -6.615 1.00 79.31 73 SER A N 1
ATOM 586 C CA . SER A 1 73 ? 11.404 2.472 -7.836 1.00 79.31 73 SER A CA 1
ATOM 587 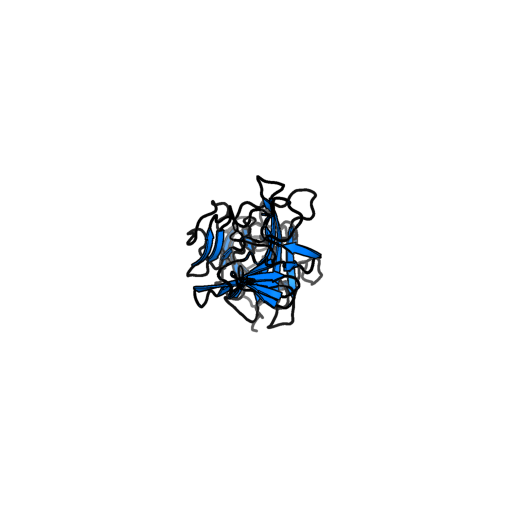C C . SER A 1 73 ? 12.350 1.605 -8.665 1.00 79.31 73 SER A C 1
ATOM 589 O O . SER A 1 73 ? 13.440 1.240 -8.226 1.00 79.31 73 SER A O 1
ATOM 591 N N . TYR A 1 74 ? 11.947 1.334 -9.898 1.00 86.62 74 TYR A N 1
ATOM 592 C CA . TYR A 1 74 ? 12.748 0.741 -10.957 1.00 86.62 74 TYR A CA 1
ATOM 593 C C . TYR A 1 74 ? 13.481 1.833 -11.728 1.00 86.62 74 TYR A C 1
ATOM 595 O O . TYR A 1 74 ? 12.892 2.847 -12.108 1.00 86.62 74 TYR A O 1
ATOM 603 N N . LYS A 1 75 ? 14.758 1.600 -12.027 1.00 90.94 75 LYS A N 1
ATOM 604 C CA . LYS A 1 75 ? 15.503 2.422 -12.989 1.00 90.94 75 LYS A CA 1
ATOM 605 C C . LYS A 1 75 ? 15.415 1.749 -14.345 1.00 90.94 75 LYS A C 1
ATOM 607 O O . LYS A 1 75 ? 15.774 0.577 -14.479 1.00 90.94 75 LYS A O 1
ATOM 612 N N . VAL A 1 76 ? 14.927 2.495 -15.326 1.00 93.94 76 VAL A N 1
ATOM 613 C CA . VAL A 1 76 ? 14.779 2.043 -16.704 1.00 93.94 76 VAL A CA 1
ATOM 614 C C . VAL A 1 76 ? 15.911 2.640 -17.519 1.00 93.94 76 VAL A C 1
ATOM 616 O O . VAL A 1 76 ? 16.072 3.860 -17.579 1.00 93.94 76 VAL A O 1
ATOM 619 N N . CYS A 1 77 ? 16.698 1.775 -18.145 1.00 93.81 77 CYS A N 1
ATOM 620 C CA . CYS A 1 77 ? 17.820 2.165 -18.978 1.00 93.81 77 CYS A CA 1
ATOM 621 C C . CYS A 1 77 ? 17.806 1.407 -20.306 1.00 93.81 77 CYS A C 1
ATOM 623 O O . CYS A 1 77 ? 17.197 0.344 -20.444 1.00 93.81 77 CYS A O 1
ATOM 625 N N . PHE A 1 78 ? 18.513 1.951 -21.289 1.00 92.50 78 PHE A N 1
ATOM 626 C CA . PHE A 1 78 ? 18.677 1.341 -22.596 1.00 92.50 78 PHE A CA 1
ATOM 627 C C . PHE A 1 78 ? 20.097 1.549 -23.118 1.00 92.50 78 PHE A C 1
ATOM 629 O O . PHE A 1 78 ? 20.607 2.669 -23.189 1.00 92.50 78 PHE A O 1
ATOM 636 N N . SER A 1 79 ? 20.741 0.451 -23.500 1.00 90.31 79 SER A N 1
ATOM 637 C CA . SER A 1 79 ? 22.010 0.476 -24.216 1.00 90.31 79 SER A CA 1
ATOM 638 C C . SER A 1 79 ? 21.731 0.495 -25.710 1.00 90.31 79 SER A C 1
ATOM 640 O O . SER A 1 79 ? 21.083 -0.402 -26.247 1.00 90.31 79 SER A O 1
ATOM 642 N N . THR A 1 80 ? 22.248 1.511 -26.395 1.00 86.38 80 THR A N 1
ATOM 643 C CA . THR A 1 80 ? 22.114 1.629 -27.852 1.00 86.38 80 THR A CA 1
ATOM 644 C C . THR A 1 80 ? 23.022 0.651 -28.599 1.00 86.38 80 THR A C 1
ATOM 646 O O . THR A 1 80 ? 22.754 0.350 -29.758 1.00 86.38 80 THR A O 1
ATOM 649 N N . GLY A 1 81 ? 24.061 0.106 -27.959 1.00 79.44 81 GLY A N 1
ATOM 650 C CA . GLY A 1 81 ? 24.874 -0.976 -28.511 1.00 79.44 81 GLY A CA 1
ATOM 651 C C . GLY A 1 81 ? 25.452 -0.638 -29.889 1.00 79.44 81 GLY A C 1
ATOM 652 O O . GLY A 1 81 ? 26.236 0.294 -30.042 1.00 79.44 81 GLY A O 1
ATOM 653 N N . SER A 1 82 ? 25.061 -1.408 -30.907 1.00 73.62 82 SER A N 1
ATOM 654 C CA . SER A 1 82 ? 25.494 -1.187 -32.299 1.00 73.62 82 SER A CA 1
ATOM 655 C C . SER A 1 82 ? 24.565 -0.268 -33.100 1.00 73.62 82 SER A C 1
ATOM 657 O O . SER A 1 82 ? 24.873 0.042 -34.248 1.00 73.62 82 SER A O 1
ATOM 659 N N . LEU A 1 83 ? 23.456 0.201 -32.517 1.00 75.25 83 LEU A N 1
ATOM 660 C CA . LEU A 1 83 ? 22.441 1.007 -33.209 1.00 75.25 83 LEU A CA 1
ATOM 661 C C . LEU A 1 83 ? 22.972 2.354 -33.706 1.00 75.25 83 LEU A C 1
ATOM 663 O O . LEU A 1 83 ? 22.419 2.910 -34.653 1.00 75.25 83 LEU A O 1
ATOM 667 N N . LEU A 1 84 ? 24.035 2.874 -33.089 1.00 73.75 84 LEU A N 1
ATOM 668 C CA . LEU A 1 84 ? 24.670 4.147 -33.442 1.00 73.75 84 LEU A CA 1
ATOM 669 C C . LEU A 1 84 ? 26.095 3.980 -34.006 1.00 73.75 84 LEU A C 1
ATOM 671 O O . LEU A 1 84 ? 26.793 4.972 -34.202 1.00 73.75 84 LEU A O 1
ATOM 675 N N . ASN A 1 85 ? 26.524 2.750 -34.318 1.00 66.38 85 ASN A N 1
ATOM 676 C CA . ASN A 1 85 ? 27.826 2.485 -34.940 1.00 66.38 85 ASN A CA 1
ATOM 677 C C . ASN A 1 85 ? 27.717 2.621 -36.470 1.00 66.38 85 ASN A C 1
ATOM 679 O O . ASN A 1 85 ? 27.579 1.633 -37.188 1.00 66.38 85 ASN A O 1
ATOM 683 N N . GLY A 1 86 ? 27.749 3.857 -36.971 1.00 57.66 86 GLY A N 1
ATOM 684 C CA . GLY A 1 86 ? 27.745 4.173 -38.402 1.00 57.66 86 GLY A CA 1
ATOM 685 C C . GLY A 1 86 ? 28.096 5.640 -38.675 1.00 57.66 86 GLY A C 1
ATOM 686 O O . GLY A 1 86 ? 28.065 6.465 -37.766 1.00 57.66 86 GLY A O 1
ATOM 687 N N . THR A 1 87 ? 28.438 5.968 -39.925 1.00 51.97 87 THR A N 1
ATOM 688 C CA . THR A 1 87 ? 28.788 7.336 -40.368 1.00 51.97 87 THR A CA 1
ATOM 689 C C . THR A 1 87 ? 27.614 8.319 -40.314 1.00 51.97 87 THR A C 1
ATOM 691 O O . THR A 1 87 ? 27.843 9.522 -40.252 1.00 51.97 87 THR A O 1
ATOM 694 N N . ASP A 1 88 ? 26.375 7.820 -40.270 1.00 56.62 88 ASP A N 1
ATOM 695 C CA . ASP A 1 88 ? 25.184 8.609 -39.951 1.00 56.62 88 ASP A CA 1
ATOM 696 C C . ASP A 1 88 ? 24.941 8.605 -38.435 1.00 56.62 88 ASP A C 1
ATOM 698 O O . ASP A 1 88 ? 24.254 7.733 -37.889 1.00 56.62 88 ASP A O 1
ATOM 702 N N . GLN A 1 89 ? 25.480 9.613 -37.746 1.00 59.31 89 GLN A N 1
ATOM 703 C CA . GLN A 1 89 ? 25.192 9.932 -36.340 1.00 59.31 89 GLN A CA 1
ATOM 704 C C . GLN A 1 89 ? 23.789 10.547 -36.153 1.00 59.31 89 GLN A C 1
ATOM 706 O O . GLN A 1 89 ? 23.613 11.506 -35.404 1.00 59.31 89 GLN A O 1
ATOM 711 N N . SER A 1 90 ? 22.764 10.049 -36.849 1.00 70.44 90 SER A N 1
ATOM 712 C CA . SER A 1 90 ? 21.393 10.470 -36.551 1.00 70.44 90 SER A CA 1
ATOM 713 C C . SER A 1 90 ? 20.928 9.869 -35.224 1.00 70.44 90 SER A C 1
ATOM 715 O O . SER A 1 90 ? 21.305 8.756 -34.854 1.00 70.44 90 SER A O 1
ATOM 717 N N . SER A 1 91 ? 20.132 10.632 -34.485 1.00 85.31 91 SER A N 1
ATOM 718 C CA . SER A 1 91 ? 19.592 10.206 -33.203 1.00 85.31 91 SER A CA 1
ATOM 719 C C . SER A 1 91 ? 18.726 8.949 -33.337 1.00 85.31 91 SER A C 1
ATOM 721 O O . SER A 1 91 ? 18.210 8.625 -34.410 1.00 85.31 91 SER A O 1
ATOM 723 N N . ILE A 1 92 ? 18.572 8.217 -32.237 1.00 87.56 92 ILE A N 1
ATOM 724 C CA . ILE A 1 92 ? 17.664 7.077 -32.149 1.00 87.56 92 ILE A CA 1
ATOM 725 C C . ILE A 1 92 ? 16.641 7.315 -31.053 1.00 87.56 92 ILE A C 1
ATOM 727 O O . ILE A 1 92 ? 16.980 7.486 -29.885 1.00 87.56 92 ILE A O 1
ATOM 731 N N . THR A 1 93 ? 15.371 7.287 -31.436 1.00 90.69 93 THR A N 1
ATOM 732 C CA . THR A 1 93 ? 14.260 7.274 -30.488 1.00 90.69 93 THR A CA 1
ATOM 733 C C . THR A 1 93 ? 13.958 5.845 -30.066 1.00 90.69 93 THR A C 1
ATOM 735 O O . THR A 1 93 ? 13.824 4.958 -30.917 1.00 90.69 93 THR A O 1
ATOM 738 N N . VAL A 1 94 ? 13.846 5.653 -28.756 1.00 91.81 94 VAL A N 1
ATOM 739 C CA . VAL A 1 94 ? 13.476 4.422 -28.064 1.00 91.81 94 VAL A CA 1
ATOM 740 C C . VAL A 1 94 ? 12.152 4.669 -27.350 1.00 91.81 94 VAL A C 1
ATOM 742 O O . VAL A 1 94 ? 11.963 5.702 -26.711 1.00 91.81 94 VAL A O 1
ATOM 745 N N . THR A 1 95 ? 11.229 3.727 -27.481 1.00 93.69 95 THR A N 1
ATOM 746 C CA . THR A 1 95 ? 9.946 3.696 -26.777 1.00 93.69 95 THR A CA 1
ATOM 747 C C . THR A 1 95 ? 9.937 2.486 -25.855 1.00 93.69 95 THR A C 1
ATOM 749 O O . THR A 1 95 ? 10.120 1.363 -26.321 1.00 93.69 95 THR A O 1
ATOM 752 N N . ILE A 1 96 ? 9.737 2.714 -24.561 1.00 93.94 96 ILE A N 1
ATOM 753 C CA . ILE A 1 96 ? 9.542 1.671 -23.556 1.00 93.94 96 ILE A CA 1
ATOM 754 C C . ILE A 1 96 ? 8.048 1.577 -23.268 1.00 93.94 96 ILE A C 1
ATOM 756 O O . ILE A 1 96 ? 7.475 2.513 -22.719 1.00 93.94 96 ILE A O 1
ATOM 760 N N . GLU A 1 97 ? 7.426 0.464 -23.634 1.00 92.62 97 GLU A N 1
ATOM 761 C CA . GLU A 1 97 ? 6.068 0.120 -23.216 1.00 92.62 97 GLU A CA 1
ATOM 762 C C . GLU A 1 97 ? 6.120 -0.600 -21.872 1.00 92.62 97 GLU A C 1
ATOM 764 O O . GLU A 1 97 ? 6.837 -1.591 -21.717 1.00 92.62 97 GLU A O 1
ATOM 769 N N . ILE A 1 98 ? 5.326 -0.133 -20.918 1.00 89.19 98 ILE A N 1
ATOM 770 C CA . ILE A 1 98 ? 5.222 -0.708 -19.582 1.00 89.19 98 ILE A CA 1
ATOM 771 C C . ILE 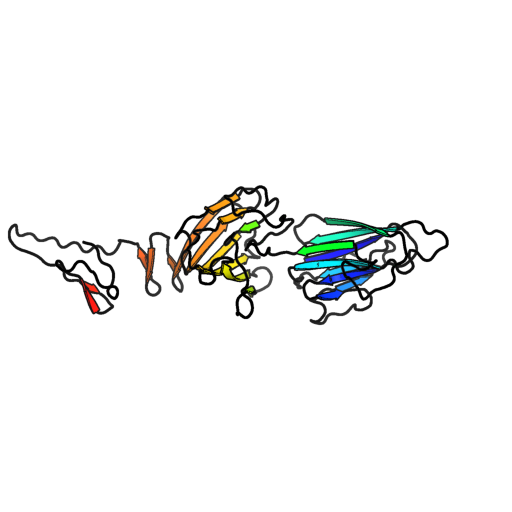A 1 98 ? 3.805 -1.225 -19.422 1.00 89.19 98 ILE A C 1
ATOM 773 O O . ILE A 1 98 ? 2.831 -0.522 -19.705 1.00 89.19 98 ILE A O 1
ATOM 777 N N . ARG A 1 99 ? 3.684 -2.490 -19.030 1.00 85.31 99 ARG A N 1
ATOM 778 C CA . ARG A 1 99 ? 2.389 -3.147 -18.860 1.00 85.31 99 ARG A CA 1
ATOM 779 C C . ARG A 1 99 ? 2.305 -3.732 -17.471 1.00 85.31 99 ARG A C 1
ATOM 781 O O . ARG A 1 99 ? 3.178 -4.499 -17.074 1.00 85.31 99 ARG A O 1
ATOM 788 N N . HIS A 1 100 ? 1.210 -3.415 -16.802 1.00 78.06 100 HIS A N 1
ATOM 789 C CA . HIS A 1 100 ? 0.774 -4.064 -15.583 1.00 78.06 100 HIS A CA 1
ATOM 790 C C . HIS A 1 100 ? -0.602 -4.681 -15.837 1.00 78.06 100 HIS A C 1
ATOM 792 O O . HIS A 1 100 ? -1.422 -4.119 -16.570 1.00 78.06 100 HIS A O 1
ATOM 798 N N . ILE A 1 101 ? -0.869 -5.859 -15.276 1.00 64.69 101 ILE A N 1
ATOM 799 C CA . ILE A 1 101 ? -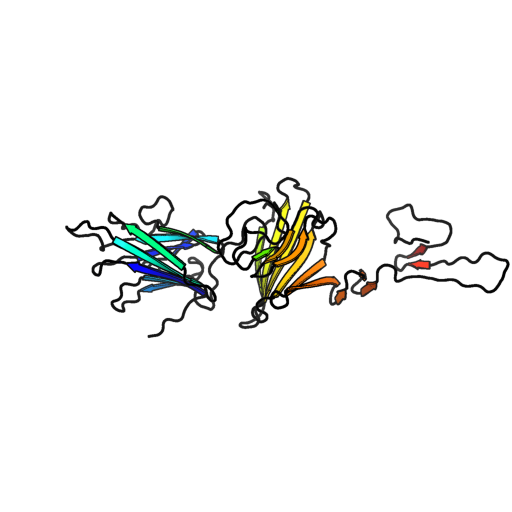2.181 -6.491 -15.448 1.00 64.69 101 ILE A CA 1
ATOM 800 C C . ILE A 1 101 ? -3.277 -5.586 -14.882 1.00 64.69 101 ILE A C 1
ATOM 802 O O . ILE A 1 101 ? -3.141 -5.025 -13.796 1.00 64.69 101 ILE A O 1
ATOM 806 N N . GLY A 1 102 ? -4.356 -5.436 -15.654 1.00 57.47 102 GLY A N 1
ATOM 807 C CA . GLY A 1 102 ? -5.506 -4.607 -15.292 1.00 57.47 102 GLY A CA 1
ATOM 808 C C . GLY A 1 102 ? -5.307 -3.100 -15.474 1.00 57.47 102 GLY A C 1
ATOM 809 O O . GLY A 1 102 ? -6.261 -2.366 -15.251 1.00 57.47 102 GLY A O 1
ATOM 810 N N . GLN A 1 103 ? -4.126 -2.643 -15.908 1.00 61.09 103 GLN A N 1
ATOM 811 C CA . GLN A 1 103 ? -3.824 -1.222 -16.105 1.00 61.09 103 GLN A CA 1
ATOM 812 C C . GLN A 1 103 ? -3.692 -0.856 -17.596 1.00 61.09 103 GLN A C 1
ATOM 814 O O . GLN A 1 103 ? -3.361 -1.720 -18.423 1.00 61.09 103 GLN A O 1
ATOM 819 N N . PRO A 1 104 ? -3.938 0.416 -17.971 1.00 72.94 104 PRO A N 1
ATOM 820 C CA . PRO A 1 104 ? -3.558 0.941 -19.279 1.00 72.94 104 PRO A CA 1
ATOM 821 C C . PRO A 1 104 ? -2.056 0.769 -19.546 1.00 72.94 104 PRO A C 1
ATOM 823 O O . PRO A 1 104 ? -1.244 0.716 -18.628 1.00 72.94 104 PRO A O 1
ATOM 826 N N . ILE A 1 105 ? -1.674 0.682 -20.822 1.00 80.69 105 ILE A N 1
ATOM 827 C CA . ILE A 1 105 ? -0.259 0.618 -21.209 1.00 80.69 105 ILE A CA 1
ATOM 828 C C . ILE A 1 105 ? 0.355 2.003 -21.013 1.00 80.69 105 ILE A C 1
ATOM 830 O O . ILE A 1 105 ? -0.127 2.977 -21.592 1.00 80.69 105 ILE A O 1
ATOM 834 N N . GLU A 1 106 ? 1.444 2.072 -20.258 1.00 85.88 106 GLU A N 1
ATOM 835 C CA . GLU A 1 106 ? 2.244 3.282 -20.106 1.00 85.88 106 GLU A CA 1
ATOM 836 C C . GLU A 1 106 ? 3.419 3.284 -21.086 1.00 85.88 106 GLU A C 1
ATOM 838 O O . GLU A 1 106 ? 3.912 2.233 -21.503 1.00 85.88 106 GLU A O 1
ATOM 843 N N . THR A 1 107 ? 3.891 4.476 -21.456 1.00 90.12 107 THR A N 1
ATOM 844 C CA . THR A 1 107 ? 5.011 4.625 -22.390 1.00 90.12 107 THR A CA 1
ATOM 845 C C . THR A 1 107 ? 6.025 5.648 -21.906 1.00 90.12 107 THR A C 1
ATOM 847 O O . THR A 1 107 ? 5.658 6.787 -21.618 1.00 90.12 107 THR A O 1
ATOM 850 N N . MET A 1 108 ? 7.306 5.280 -21.919 1.00 90.06 108 MET A N 1
ATOM 851 C CA . MET A 1 108 ? 8.418 6.231 -21.847 1.00 90.06 108 MET A CA 1
ATOM 852 C C . MET A 1 108 ? 9.058 6.373 -23.222 1.00 90.06 108 MET A C 1
ATOM 854 O O . MET A 1 108 ? 9.289 5.378 -23.905 1.00 90.06 108 MET A O 1
ATOM 858 N N . ILE A 1 109 ? 9.377 7.599 -23.625 1.00 92.62 109 ILE A N 1
ATOM 859 C CA . ILE A 1 109 ? 10.035 7.876 -24.903 1.00 92.62 109 ILE A CA 1
ATOM 860 C C . ILE A 1 109 ? 11.326 8.633 -24.616 1.00 92.62 109 ILE A C 1
ATOM 862 O O . ILE A 1 109 ? 11.315 9.631 -23.900 1.00 92.62 109 ILE A O 1
ATOM 866 N N . HIS A 1 110 ? 12.434 8.163 -25.182 1.00 92.81 110 HIS A N 1
ATOM 867 C CA . HIS A 1 110 ? 13.742 8.790 -25.028 1.00 92.81 110 HIS A CA 1
ATOM 868 C C . HIS A 1 110 ? 14.500 8.802 -26.353 1.00 92.81 110 HIS A C 1
ATOM 870 O O . HIS A 1 110 ? 14.370 7.876 -27.153 1.00 92.81 110 HIS A O 1
ATOM 876 N N . THR A 1 111 ? 15.311 9.834 -26.583 1.00 92.06 111 THR A N 1
ATOM 877 C CA . THR A 1 111 ? 16.106 9.979 -27.808 1.00 92.06 111 THR A CA 1
ATOM 878 C C . THR A 1 111 ? 17.588 10.040 -27.467 1.00 92.06 111 THR A C 1
ATOM 880 O O . THR A 1 111 ? 18.040 10.969 -26.805 1.00 92.06 111 THR A O 1
ATOM 883 N N . PHE A 1 112 ? 18.350 9.065 -27.959 1.00 88.06 112 PHE A N 1
ATOM 884 C CA . PHE A 1 112 ? 19.798 9.007 -27.796 1.00 88.06 112 PHE A CA 1
ATOM 885 C C . PHE A 1 112 ? 20.500 9.638 -28.999 1.00 88.06 112 PHE A C 1
ATOM 887 O O . PHE A 1 112 ? 20.212 9.297 -30.145 1.00 88.06 112 PHE A O 1
ATOM 894 N N . ASN A 1 113 ? 21.470 10.511 -28.727 1.00 86.44 113 ASN A N 1
ATOM 895 C CA . ASN A 1 113 ? 22.288 11.176 -29.751 1.00 86.44 113 ASN A CA 1
ATOM 896 C C . ASN A 1 113 ? 23.725 10.630 -29.819 1.00 86.44 113 ASN A C 1
ATOM 898 O O . ASN A 1 113 ? 24.514 11.062 -30.653 1.00 86.44 113 ASN A O 1
ATOM 902 N N . LYS A 1 114 ? 24.087 9.705 -28.923 1.00 82.25 114 LYS A N 1
ATOM 903 C CA . LYS A 1 114 ? 25.421 9.098 -28.831 1.00 82.25 114 LYS A CA 1
ATOM 904 C C . LYS A 1 114 ? 25.313 7.619 -28.481 1.00 82.25 114 LYS A C 1
ATOM 906 O O . LYS A 1 114 ? 24.357 7.217 -27.819 1.00 82.25 114 LYS A O 1
ATOM 911 N N . SER A 1 115 ? 26.292 6.832 -28.930 1.00 81.19 115 SER A N 1
ATOM 912 C CA . SER A 1 115 ? 26.373 5.407 -28.602 1.00 81.19 115 SER A CA 1
ATOM 913 C C . SER A 1 115 ? 26.605 5.199 -27.104 1.00 81.19 115 SER A C 1
ATOM 915 O O . SER A 1 115 ? 27.355 5.939 -26.468 1.00 81.19 115 SER A O 1
ATOM 917 N N . THR A 1 116 ? 25.946 4.186 -26.550 1.00 81.75 116 THR A N 1
ATOM 918 C CA . THR A 1 116 ? 25.938 3.816 -25.135 1.00 81.75 116 THR A CA 1
ATOM 919 C C . THR A 1 116 ? 26.051 2.298 -25.031 1.00 81.75 116 THR A C 1
ATOM 921 O O . THR A 1 116 ? 25.168 1.553 -25.466 1.00 81.75 116 THR A O 1
ATOM 924 N N . THR A 1 117 ? 27.162 1.807 -24.482 1.00 71.00 117 THR A N 1
ATOM 925 C CA . THR A 1 117 ? 27.501 0.369 -24.484 1.00 71.00 117 THR A CA 1
ATOM 926 C C . THR A 1 117 ? 27.638 -0.238 -23.087 1.00 71.00 117 THR A C 1
ATOM 928 O O . THR A 1 117 ? 27.946 -1.421 -22.964 1.00 71.00 117 THR A O 1
ATOM 931 N N . THR A 1 118 ? 27.425 0.537 -22.021 1.00 69.00 118 THR A N 1
ATOM 932 C CA . THR A 1 118 ? 27.517 0.048 -20.640 1.00 69.00 118 THR A CA 1
ATOM 933 C C . THR A 1 118 ? 26.244 -0.703 -20.244 1.00 69.00 118 THR A C 1
ATOM 935 O O . THR A 1 118 ? 25.176 -0.122 -20.081 1.00 69.00 118 THR A O 1
ATOM 938 N N . LEU A 1 119 ? 26.356 -2.028 -20.099 1.00 67.69 119 LEU A N 1
ATOM 939 C CA . LEU A 1 119 ? 25.227 -2.921 -19.790 1.00 67.69 119 LEU A CA 1
ATOM 940 C C . LEU A 1 119 ? 25.001 -3.144 -18.282 1.00 67.69 119 LEU A C 1
ATOM 942 O O . LEU A 1 119 ? 23.982 -3.701 -17.888 1.00 67.69 119 LEU A O 1
ATOM 946 N N . ASN A 1 120 ? 25.953 -2.752 -17.433 1.00 66.38 120 ASN A N 1
ATOM 947 C CA . ASN A 1 120 ? 25.979 -3.052 -15.996 1.00 66.38 120 ASN A CA 1
ATOM 948 C C . ASN A 1 120 ? 25.628 -1.860 -15.089 1.00 66.38 120 ASN A C 1
ATOM 950 O O . ASN A 1 120 ? 25.394 -2.054 -13.896 1.00 66.38 120 ASN A O 1
ATOM 954 N N . GLU A 1 121 ? 25.567 -0.646 -15.630 1.00 70.88 121 GLU A N 1
ATOM 955 C CA . GLU A 1 121 ? 25.306 0.575 -14.867 1.00 70.88 121 GLU A CA 1
ATOM 956 C C . GLU A 1 121 ? 23.980 1.187 -15.307 1.00 70.88 121 GLU A C 1
ATOM 958 O O . GLU A 1 121 ? 23.942 2.054 -16.171 1.00 70.88 121 GLU A O 1
ATOM 963 N N . CYS A 1 122 ? 22.878 0.727 -14.708 1.00 86.00 122 CYS A N 1
ATOM 964 C CA . CYS A 1 122 ? 21.599 1.428 -14.802 1.00 86.00 122 CYS A CA 1
ATOM 965 C C . CYS A 1 122 ? 21.420 2.333 -13.579 1.00 86.00 122 CYS A C 1
ATOM 967 O O . CYS A 1 122 ? 20.784 1.980 -12.582 1.00 86.00 122 CYS A O 1
ATOM 969 N N . LEU A 1 123 ? 22.086 3.484 -13.636 1.00 85.94 123 LEU A N 1
ATOM 970 C CA . LEU A 1 123 ? 22.075 4.527 -12.611 1.00 85.94 123 LEU A CA 1
ATOM 971 C C . LEU A 1 123 ? 21.547 5.825 -13.224 1.00 85.94 123 LEU A C 1
ATOM 973 O O . LEU A 1 123 ? 21.749 6.066 -14.405 1.00 85.94 123 LEU A O 1
ATOM 977 N N . GLU A 1 124 ? 20.949 6.708 -12.429 1.00 84.31 124 GLU A N 1
ATOM 978 C CA . GLU A 1 124 ? 20.387 7.984 -12.923 1.00 84.31 124 GLU A CA 1
ATOM 979 C C . GLU A 1 124 ? 21.419 8.895 -13.602 1.00 84.31 124 GLU A C 1
ATOM 981 O O . GLU A 1 124 ? 21.080 9.698 -14.461 1.00 84.31 124 GLU A O 1
ATOM 986 N N . ARG A 1 125 ? 22.696 8.758 -13.231 1.00 82.69 125 ARG A N 1
ATOM 987 C CA . ARG A 1 125 ? 23.809 9.510 -13.830 1.00 82.69 125 ARG A CA 1
ATOM 988 C C . ARG A 1 125 ? 24.392 8.848 -15.081 1.00 82.69 125 ARG A C 1
ATOM 990 O O . ARG A 1 125 ? 25.335 9.382 -15.653 1.00 82.69 125 ARG A O 1
ATOM 997 N N . SER A 1 126 ? 23.908 7.664 -15.450 1.00 86.06 126 SER A N 1
ATOM 998 C CA . SER A 1 126 ? 24.432 6.914 -16.589 1.00 86.06 126 SER A CA 1
ATOM 999 C C . SER A 1 126 ? 23.858 7.436 -17.902 1.00 86.06 126 SER A C 1
ATOM 1001 O O . SER A 1 126 ? 22.699 7.833 -17.980 1.00 86.06 126 SER A O 1
ATOM 1003 N N . ASP A 1 127 ? 24.656 7.357 -18.964 1.00 86.38 127 ASP A N 1
ATOM 1004 C CA . ASP A 1 127 ? 24.229 7.742 -20.311 1.00 86.38 127 ASP A CA 1
ATOM 1005 C C . ASP A 1 127 ? 23.155 6.812 -20.902 1.00 86.38 127 ASP A C 1
ATOM 1007 O O . ASP A 1 127 ? 22.583 7.121 -21.942 1.00 86.38 127 ASP A O 1
ATOM 1011 N N . THR A 1 128 ? 22.894 5.661 -20.275 1.00 89.44 128 THR A N 1
ATOM 1012 C CA . THR A 1 128 ? 21.843 4.712 -20.671 1.00 89.44 128 THR A CA 1
ATOM 1013 C C . THR A 1 128 ? 20.502 5.012 -20.003 1.00 89.44 128 THR A C 1
ATOM 1015 O O . THR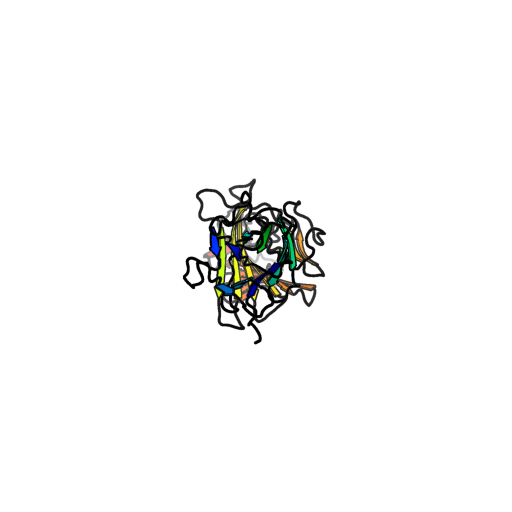 A 1 128 ? 19.504 4.394 -20.367 1.00 89.44 128 THR A O 1
ATOM 1018 N N . PHE A 1 129 ? 20.452 5.923 -19.029 1.00 91.69 129 PHE A N 1
ATOM 1019 C CA . PHE A 1 129 ? 19.263 6.175 -18.224 1.00 91.69 129 PHE A CA 1
ATOM 1020 C C . PHE A 1 129 ? 18.131 6.821 -19.030 1.00 91.69 129 PHE A C 1
ATOM 1022 O O . PHE A 1 129 ? 18.317 7.852 -19.671 1.00 91.69 129 PHE A O 1
ATOM 1029 N N . ILE A 1 130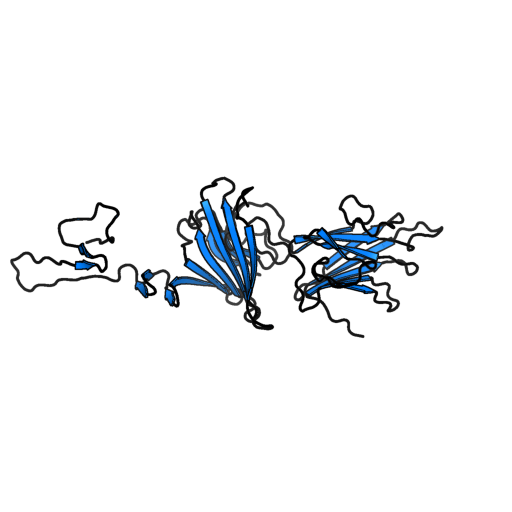 ? 16.942 6.219 -18.965 1.00 92.62 130 ILE A N 1
ATOM 1030 C CA . ILE A 1 130 ? 15.718 6.740 -19.585 1.00 92.62 130 ILE A CA 1
ATOM 1031 C C . ILE A 1 130 ? 14.845 7.436 -18.543 1.00 92.62 130 ILE A C 1
ATOM 1033 O O . ILE A 1 130 ? 14.350 8.534 -18.794 1.00 92.62 130 ILE A O 1
ATOM 1037 N N . GLY A 1 131 ? 14.633 6.796 -17.392 1.00 88.38 131 GLY A N 1
ATOM 1038 C CA . GLY A 1 131 ? 13.726 7.305 -16.372 1.00 88.38 131 GLY A CA 1
ATOM 1039 C C . GLY A 1 131 ? 13.492 6.340 -15.215 1.00 88.38 131 GLY A C 1
ATOM 1040 O O . GLY A 1 131 ? 14.042 5.236 -15.162 1.00 88.38 131 GLY A O 1
ATOM 1041 N N . LEU A 1 132 ? 12.660 6.784 -14.275 1.00 84.44 132 LEU A N 1
ATOM 1042 C CA . LEU A 1 132 ? 12.178 5.979 -13.157 1.00 84.44 132 LEU A CA 1
ATOM 1043 C C . LEU A 1 132 ? 10.772 5.462 -13.453 1.00 84.44 132 LEU A C 1
ATOM 1045 O O . LEU A 1 132 ? 9.925 6.212 -13.936 1.00 84.44 132 LEU A O 1
ATOM 1049 N N . TYR A 1 133 ? 10.528 4.200 -13.117 1.00 81.81 133 TYR A N 1
ATOM 1050 C CA . TYR A 1 133 ? 9.190 3.629 -13.019 1.00 81.81 133 TYR A CA 1
ATOM 1051 C C . TYR A 1 133 ? 8.979 3.148 -11.594 1.00 81.81 133 TYR A C 1
ATOM 1053 O O . TYR A 1 133 ? 9.746 2.319 -11.123 1.00 81.81 133 TYR A O 1
ATOM 1061 N N . SER A 1 134 ? 7.968 3.642 -10.896 1.00 70.88 134 SER A N 1
ATOM 1062 C CA . SER A 1 134 ? 7.748 3.269 -9.501 1.00 70.88 134 SER A CA 1
ATOM 1063 C C . SER A 1 134 ? 6.491 2.431 -9.370 1.00 70.88 134 SER A C 1
ATOM 1065 O O . SER A 1 134 ? 5.412 2.860 -9.758 1.00 70.88 134 SER A O 1
ATOM 1067 N N . ILE A 1 135 ? 6.639 1.258 -8.764 1.00 62.31 135 ILE A N 1
ATOM 1068 C CA . ILE A 1 135 ? 5.527 0.490 -8.208 1.00 62.31 135 ILE A CA 1
ATOM 1069 C C . ILE A 1 135 ? 5.538 0.808 -6.722 1.00 62.31 135 ILE A C 1
ATOM 1071 O O . ILE A 1 135 ? 6.258 0.174 -5.969 1.00 62.31 135 ILE A O 1
ATOM 1075 N N . GLY A 1 136 ? 4.881 1.882 -6.302 1.00 51.78 136 GLY A N 1
ATOM 1076 C CA . GLY A 1 136 ? 5.068 2.431 -4.959 1.00 51.78 136 GLY A CA 1
ATOM 1077 C C . GLY A 1 136 ? 3.901 2.169 -4.013 1.00 51.78 136 GLY A C 1
ATOM 1078 O O . GLY A 1 136 ? 2.771 2.527 -4.313 1.00 51.78 136 GLY A O 1
ATOM 1079 N N . MET A 1 137 ? 4.207 1.664 -2.817 1.00 45.84 137 MET A N 1
ATOM 1080 C CA . MET A 1 137 ? 3.538 2.110 -1.591 1.00 45.84 137 MET A CA 1
ATOM 1081 C C . MET A 1 137 ? 4.205 3.422 -1.189 1.00 45.84 137 MET A C 1
ATOM 1083 O O . MET A 1 137 ? 5.433 3.473 -1.103 1.00 45.84 137 MET A O 1
ATOM 1087 N N . LEU A 1 138 ? 3.441 4.494 -0.999 1.00 42.12 138 LEU A N 1
ATOM 1088 C CA . LEU A 1 138 ? 4.035 5.766 -0.599 1.00 42.12 138 LEU A CA 1
ATOM 1089 C C . LEU A 1 138 ? 4.386 5.741 0.891 1.00 42.12 138 LEU A C 1
ATOM 1091 O O . LEU A 1 138 ? 3.640 5.197 1.706 1.00 42.12 138 LEU A O 1
ATOM 1095 N N . SER A 1 139 ? 5.468 6.434 1.248 1.00 34.69 139 SER A N 1
ATOM 1096 C CA . SER A 1 139 ? 5.905 6.746 2.620 1.00 34.69 139 SER A CA 1
ATOM 1097 C C . SER A 1 139 ? 4.941 7.665 3.394 1.00 34.69 139 SER A C 1
ATOM 1099 O O . SER A 1 139 ? 5.332 8.288 4.367 1.00 34.69 139 SER A O 1
ATOM 1101 N N . LEU A 1 140 ? 3.691 7.777 2.941 1.00 49.56 140 LEU A N 1
ATOM 1102 C CA . LEU A 1 140 ? 2.597 8.526 3.565 1.00 49.56 140 LEU A CA 1
ATOM 1103 C C . LEU A 1 140 ? 1.492 7.576 4.057 1.00 49.56 140 LEU A C 1
ATOM 1105 O O . LEU A 1 140 ? 0.362 8.001 4.281 1.00 49.56 140 LEU A O 1
ATOM 1109 N N . ASN A 1 141 ? 1.804 6.276 4.174 1.00 53.62 141 ASN A N 1
ATOM 1110 C CA . ASN A 1 141 ? 0.884 5.228 4.644 1.00 53.62 141 ASN A CA 1
ATOM 1111 C C . ASN A 1 141 ? -0.347 5.061 3.761 1.00 53.62 141 ASN A C 1
ATOM 1113 O O . ASN A 1 141 ? -1.434 4.704 4.208 1.00 53.62 141 ASN A O 1
ATOM 1117 N N . ILE A 1 142 ? -0.134 5.315 2.477 1.00 56.88 142 ILE A N 1
ATOM 1118 C CA . ILE A 1 142 ? -1.111 5.180 1.417 1.00 56.88 142 ILE A CA 1
ATOM 1119 C C . ILE A 1 142 ? -0.622 4.087 0.468 1.00 56.88 142 ILE A C 1
ATOM 1121 O O . ILE A 1 142 ? 0.539 4.069 0.046 1.00 56.88 142 ILE A O 1
ATOM 1125 N N . LEU A 1 143 ? -1.533 3.194 0.100 1.00 59.34 143 LEU A N 1
ATOM 1126 C CA . LEU A 1 143 ? -1.347 2.232 -0.980 1.00 59.34 143 LEU A CA 1
ATOM 1127 C C . LEU A 1 143 ? -2.032 2.785 -2.227 1.00 59.34 143 LEU A C 1
ATOM 1129 O O . LEU A 1 143 ? -3.256 2.748 -2.338 1.00 59.34 143 LEU A O 1
ATOM 1133 N N . CYS A 1 144 ? -1.233 3.325 -3.141 1.00 59.22 144 CYS A N 1
ATOM 1134 C CA . CYS A 1 144 ? -1.686 3.893 -4.404 1.00 59.22 144 CYS A CA 1
ATOM 1135 C C . CYS A 1 144 ? -1.282 2.965 -5.545 1.00 59.22 144 CYS A C 1
ATOM 1137 O O . CYS A 1 144 ? -0.120 2.583 -5.645 1.00 59.22 144 CYS A O 1
ATOM 1139 N N . PHE A 1 145 ? -2.229 2.592 -6.402 1.00 51.66 145 PHE A N 1
ATOM 1140 C CA . PHE A 1 145 ? -1.970 1.637 -7.484 1.00 51.66 145 PHE A CA 1
ATOM 1141 C C . PHE A 1 145 ? -1.530 2.305 -8.807 1.00 51.66 145 PHE A C 1
ATOM 1143 O O . PHE A 1 145 ? -1.527 1.639 -9.840 1.00 51.66 145 PHE A O 1
ATOM 1150 N N . ASP A 1 146 ? -1.173 3.601 -8.784 1.00 55.94 146 ASP A N 1
ATOM 1151 C CA . ASP A 1 146 ? -0.788 4.424 -9.951 1.00 55.94 146 ASP A CA 1
ATOM 1152 C C . ASP A 1 146 ? -0.041 5.726 -9.520 1.00 55.94 146 ASP A C 1
ATOM 1154 O O . ASP A 1 146 ? 0.473 5.812 -8.403 1.00 55.94 146 ASP A O 1
ATOM 1158 N N . LYS A 1 147 ? 0.021 6.757 -10.384 1.00 48.94 147 LYS A N 1
ATOM 1159 C CA . LYS A 1 147 ? 0.589 8.097 -10.147 1.00 48.94 147 LYS A CA 1
ATOM 1160 C C . LYS A 1 147 ? -0.081 8.832 -8.985 1.00 48.94 147 LYS A C 1
ATOM 1162 O O . LYS A 1 147 ? -0.968 9.663 -9.176 1.00 48.94 147 LYS A O 1
ATOM 1167 N N . CYS A 1 148 ? 0.442 8.618 -7.791 1.00 53.41 148 CYS A N 1
ATOM 1168 C CA . CYS A 1 148 ? 0.288 9.556 -6.695 1.00 53.41 148 CYS A CA 1
ATOM 1169 C C . CYS A 1 148 ? 1.437 10.576 -6.723 1.00 53.41 148 CYS A C 1
ATOM 1171 O O . CYS A 1 148 ? 2.614 10.210 -6.719 1.00 53.41 148 CYS A O 1
ATOM 1173 N N . THR A 1 149 ? 1.106 11.866 -6.798 1.00 52.12 149 THR A N 1
ATOM 1174 C CA . THR A 1 149 ? 2.097 12.946 -6.705 1.00 52.12 149 THR A CA 1
ATOM 1175 C C . THR A 1 149 ? 2.530 13.073 -5.248 1.00 52.12 149 THR A C 1
ATOM 1177 O O . THR A 1 149 ? 1.693 13.288 -4.377 1.00 52.12 149 THR A O 1
ATOM 1180 N N . GLY A 1 150 ? 3.815 12.854 -4.970 1.00 47.03 150 GLY A N 1
ATOM 1181 C CA . GLY A 1 150 ? 4.338 12.858 -3.606 1.00 47.03 150 GLY A CA 1
ATOM 1182 C C . GLY A 1 150 ? 4.267 14.227 -2.921 1.00 47.03 150 GLY A C 1
ATOM 1183 O O . GLY A 1 150 ? 4.464 15.250 -3.568 1.00 47.03 150 GLY A O 1
ATOM 1184 N N . TYR A 1 151 ? 4.091 14.158 -1.598 1.00 51.78 151 TYR A N 1
ATOM 1185 C CA . TYR A 1 151 ? 4.221 15.205 -0.577 1.00 51.78 151 TYR A CA 1
ATOM 1186 C C . TYR A 1 151 ? 3.185 16.332 -0.605 1.00 51.78 151 TYR A C 1
ATOM 1188 O O . TYR A 1 151 ? 3.484 17.435 -1.039 1.00 51.78 151 TYR A O 1
ATOM 1196 N N . GLU A 1 152 ? 1.990 16.073 -0.074 1.00 58.41 152 GLU A N 1
ATOM 1197 C CA . GLU A 1 152 ? 0.953 17.093 0.119 1.00 58.41 152 GLU A CA 1
ATOM 1198 C C . GLU A 1 152 ? 0.161 16.792 1.409 1.00 58.41 152 GLU A C 1
ATOM 1200 O O . GLU A 1 152 ? 0.081 15.621 1.807 1.00 58.41 152 GLU A O 1
ATOM 1205 N N . PRO A 1 153 ? -0.349 17.819 2.116 1.00 64.75 153 PRO A N 1
ATOM 1206 C CA . PRO A 1 153 ? -0.840 17.683 3.485 1.00 64.75 153 PRO A CA 1
ATOM 1207 C C . PRO A 1 153 ? -2.033 16.729 3.581 1.00 64.75 153 PRO A C 1
ATOM 1209 O O . PRO A 1 153 ? -2.867 16.667 2.680 1.00 64.75 153 PRO A O 1
ATOM 1212 N N . MET A 1 154 ? -2.133 16.029 4.717 1.00 78.00 154 MET A N 1
ATOM 1213 C CA . MET A 1 154 ? -3.336 15.276 5.082 1.00 78.00 154 MET A CA 1
ATOM 1214 C C . MET A 1 154 ? -4.588 16.147 4.878 1.00 78.00 154 MET A C 1
ATOM 1216 O O . MET A 1 154 ? -4.664 17.283 5.353 1.00 78.00 154 MET A O 1
ATOM 1220 N N . GLU A 1 155 ? -5.589 15.621 4.185 1.00 86.88 155 GLU A N 1
ATOM 1221 C CA . GLU A 1 155 ? -6.864 16.311 3.991 1.00 86.88 155 GLU A CA 1
ATOM 1222 C C . GLU A 1 155 ? -8.035 15.330 3.994 1.00 86.88 155 GLU A C 1
ATOM 1224 O O . GLU A 1 155 ? -7.869 14.110 3.875 1.00 86.88 155 GLU A O 1
ATOM 1229 N N . ALA A 1 156 ? -9.240 15.874 4.146 1.00 90.56 156 ALA A N 1
ATOM 1230 C CA . ALA A 1 156 ? -10.459 15.106 3.976 1.00 90.56 156 ALA A CA 1
ATOM 1231 C C . ALA A 1 156 ? -10.630 14.688 2.507 1.00 90.56 156 ALA A C 1
ATOM 1233 O O . ALA A 1 156 ? -10.307 15.432 1.585 1.00 90.56 156 ALA A O 1
ATOM 1234 N N . LEU A 1 157 ? -11.207 13.512 2.283 1.00 88.81 157 LEU A N 1
ATOM 1235 C CA . LEU A 1 157 ? -11.639 13.069 0.966 1.00 88.81 157 LEU A CA 1
ATOM 1236 C C . LEU A 1 157 ? -12.915 13.827 0.526 1.00 88.81 157 LEU A C 1
ATOM 1238 O O . LEU A 1 157 ? -13.781 14.104 1.362 1.00 88.81 157 LEU A O 1
ATOM 1242 N N . PRO A 1 158 ? -13.069 14.131 -0.779 1.00 88.38 158 PRO A N 1
ATOM 1243 C CA . PRO A 1 158 ? -12.184 13.742 -1.873 1.00 88.38 158 PRO A CA 1
ATOM 1244 C C . PRO A 1 158 ? -10.927 14.608 -1.919 1.00 88.38 158 PRO A C 1
ATOM 1246 O O . PRO A 1 158 ? -11.011 15.831 -1.907 1.00 88.38 158 PRO A O 1
ATOM 1249 N N . SER A 1 159 ? -9.782 13.952 -2.072 1.00 79.62 159 SER A N 1
ATOM 1250 C CA . SER A 1 159 ? -8.527 14.625 -2.379 1.00 79.62 159 SER A CA 1
ATOM 1251 C C . SER A 1 159 ? -8.302 14.617 -3.886 1.00 79.62 159 SER A C 1
ATOM 1253 O O . SER A 1 159 ? -8.466 13.586 -4.543 1.00 79.62 159 SER A O 1
ATOM 1255 N N . TYR A 1 160 ? -7.896 15.759 -4.436 1.00 76.81 160 TYR A N 1
ATOM 1256 C CA . TYR A 1 160 ? -7.525 15.894 -5.848 1.00 76.81 160 TYR A CA 1
ATOM 1257 C C . TYR A 1 160 ? -6.119 15.342 -6.144 1.00 76.81 160 TYR A C 1
ATOM 1259 O O . TYR A 1 160 ? -5.700 15.301 -7.301 1.00 76.81 160 TYR A O 1
ATOM 1267 N N . HIS A 1 161 ? -5.397 14.897 -5.111 1.00 74.00 161 HIS A N 1
ATOM 1268 C CA . HIS A 1 161 ? -4.076 14.281 -5.229 1.00 74.00 161 HIS A CA 1
ATOM 1269 C C . HIS A 1 161 ? -4.139 12.796 -5.618 1.00 74.00 161 HIS A C 1
ATOM 1271 O O . HIS A 1 161 ? -3.128 12.222 -6.029 1.00 74.00 161 HIS A O 1
ATOM 1277 N N . PHE A 1 162 ? -5.317 12.168 -5.532 1.00 74.81 162 PHE A N 1
ATOM 1278 C CA . PHE A 1 162 ? -5.520 10.764 -5.887 1.00 74.81 162 PHE A CA 1
ATOM 1279 C C . PHE A 1 162 ? -6.370 10.646 -7.150 1.00 74.81 162 PHE A C 1
ATOM 1281 O O . PHE A 1 162 ? -7.597 10.668 -7.096 1.00 74.81 162 PHE A O 1
ATOM 1288 N N . ASN A 1 163 ? -5.705 10.467 -8.291 1.00 68.69 163 ASN A N 1
ATOM 1289 C CA . ASN A 1 163 ? -6.368 10.294 -9.590 1.00 68.69 163 ASN A CA 1
ATOM 1290 C C . ASN A 1 163 ? -6.654 8.827 -9.941 1.00 68.69 163 ASN A C 1
ATOM 1292 O O . ASN A 1 163 ? -7.195 8.540 -11.009 1.00 68.69 163 ASN A O 1
ATOM 1296 N N . SER A 1 164 ? -6.314 7.911 -9.034 1.00 70.88 164 SER A N 1
ATOM 1297 C CA . SER A 1 164 ? -6.372 6.467 -9.244 1.00 70.88 164 SER A CA 1
ATOM 1298 C C . SER A 1 164 ? -6.806 5.752 -7.960 1.00 70.88 164 SER A C 1
ATOM 1300 O O . SER A 1 164 ? -6.851 6.385 -6.901 1.00 70.88 164 SER A O 1
ATOM 1302 N N . PRO A 1 165 ? -7.150 4.449 -8.031 1.00 76.69 165 PRO A N 1
ATOM 1303 C CA . PRO A 1 165 ? -7.492 3.667 -6.855 1.00 76.69 165 PRO A CA 1
ATOM 1304 C C . PRO A 1 165 ? -6.406 3.716 -5.778 1.00 76.69 165 PRO A C 1
ATOM 1306 O O . PRO A 1 165 ? -5.248 3.368 -6.017 1.00 76.69 165 PRO A O 1
ATOM 1309 N N . THR A 1 166 ? -6.819 4.122 -4.585 1.00 83.50 166 THR A N 1
ATOM 1310 C CA . THR A 1 166 ? -5.963 4.446 -3.457 1.00 83.50 166 THR A CA 1
ATOM 1311 C C . THR A 1 166 ? -6.622 3.970 -2.166 1.00 83.50 166 THR A C 1
ATOM 1313 O O . THR A 1 166 ? -7.769 4.305 -1.857 1.00 83.50 166 THR A O 1
ATOM 1316 N N . ALA A 1 167 ? -5.886 3.181 -1.395 1.00 88.62 167 ALA A N 1
ATOM 1317 C CA . ALA A 1 167 ? -6.235 2.792 -0.040 1.00 88.62 167 ALA A CA 1
ATOM 1318 C C . ALA A 1 167 ? -5.520 3.719 0.950 1.00 88.62 167 ALA A C 1
ATOM 1320 O O . ALA A 1 167 ? -4.296 3.855 0.905 1.00 88.62 167 ALA A O 1
ATOM 1321 N N . LEU A 1 168 ? -6.291 4.347 1.839 1.00 91.38 168 LEU A N 1
ATOM 1322 C CA . LEU A 1 168 ? -5.818 5.262 2.875 1.00 91.38 168 LEU A CA 1
ATOM 1323 C C . LEU A 1 168 ? -6.104 4.646 4.253 1.00 91.38 168 LEU A C 1
ATOM 1325 O O . LEU A 1 168 ? -7.074 5.035 4.905 1.00 91.38 168 LEU A O 1
ATOM 1329 N N . PRO A 1 169 ? -5.331 3.633 4.682 1.00 92.50 169 PRO A N 1
ATOM 1330 C CA . PRO A 1 169 ? -5.525 2.991 5.980 1.00 92.50 169 PRO A CA 1
ATOM 1331 C C . PRO A 1 169 ? -5.242 3.934 7.145 1.00 92.50 169 PRO A C 1
ATOM 1333 O O . PRO A 1 169 ? -5.900 3.843 8.177 1.00 92.50 169 PRO A O 1
ATOM 1336 N N . TYR A 1 170 ? -4.270 4.826 6.992 1.00 91.25 170 TYR A N 1
ATOM 1337 C CA . TYR A 1 170 ? -3.884 5.781 8.016 1.00 91.25 170 TYR A CA 1
ATOM 1338 C C . TYR A 1 170 ? -3.060 6.898 7.372 1.00 91.25 170 TYR A C 1
ATOM 1340 O O . TYR A 1 170 ? -1.847 6.950 7.542 1.00 91.25 170 TYR A O 1
ATOM 1348 N N . TRP A 1 171 ? -3.685 7.733 6.536 1.00 89.38 171 TRP A N 1
ATOM 1349 C CA . TRP A 1 171 ? -2.950 8.789 5.839 1.00 89.38 171 TRP A CA 1
ATOM 1350 C C . TRP A 1 171 ? -2.528 9.876 6.826 1.00 89.38 171 TRP A C 1
ATOM 1352 O O . TRP A 1 171 ? -3.355 10.667 7.282 1.00 89.38 171 TRP A O 1
ATOM 1362 N N . ASP A 1 172 ? -1.239 9.852 7.156 1.00 86.31 172 ASP A N 1
ATOM 1363 C CA . ASP A 1 172 ? -0.591 10.684 8.162 1.00 86.31 172 ASP A CA 1
ATOM 1364 C C . ASP A 1 172 ? 0.938 10.695 7.960 1.00 86.31 172 ASP A C 1
ATOM 1366 O O . ASP A 1 172 ? 1.483 9.895 7.187 1.00 86.31 172 ASP A O 1
ATOM 1370 N N . GLU A 1 173 ? 1.629 11.571 8.686 1.00 81.69 173 GLU A N 1
ATOM 1371 C CA . GLU A 1 173 ? 3.088 11.701 8.715 1.00 81.69 173 GLU A CA 1
ATOM 1372 C C . GLU A 1 173 ? 3.709 10.663 9.669 1.00 81.69 173 GLU A C 1
ATOM 1374 O O . GLU A 1 173 ? 4.001 10.944 10.836 1.00 81.69 173 GLU A O 1
ATOM 1379 N N . LEU A 1 174 ? 3.901 9.437 9.164 1.00 83.06 174 LEU A N 1
ATOM 1380 C CA . LEU A 1 174 ? 4.618 8.371 9.876 1.00 83.06 174 LEU A CA 1
ATOM 1381 C C . LEU A 1 174 ? 5.992 8.110 9.254 1.00 83.06 174 LEU A C 1
ATOM 1383 O O . LEU A 1 174 ? 6.177 8.215 8.041 1.00 83.06 174 LEU A O 1
ATOM 1387 N N . VAL A 1 175 ? 6.934 7.700 10.092 1.00 77.38 175 VAL A N 1
ATOM 1388 C CA . VAL A 1 175 ? 8.325 7.407 9.755 1.00 77.38 175 VAL A CA 1
ATOM 1389 C C . VAL A 1 175 ? 8.749 6.053 10.312 1.00 77.38 175 VAL A C 1
ATOM 1391 O O . VAL A 1 175 ? 8.165 5.531 11.261 1.00 77.38 175 VAL A O 1
ATOM 1394 N N . ILE A 1 176 ? 9.785 5.487 9.692 1.00 79.94 176 ILE A N 1
ATOM 1395 C CA . ILE A 1 176 ? 10.543 4.362 10.243 1.00 79.94 176 ILE A CA 1
ATOM 1396 C C . ILE A 1 176 ? 11.699 4.964 11.036 1.00 79.94 176 ILE A C 1
ATOM 1398 O O . ILE A 1 176 ? 12.583 5.602 10.459 1.00 79.94 176 ILE A O 1
ATOM 1402 N N . SER A 1 177 ? 11.688 4.765 12.346 1.00 77.38 177 SER A N 1
ATOM 1403 C CA . SER A 1 177 ? 12.732 5.252 13.242 1.00 77.38 177 SER A CA 1
ATOM 1404 C C . SER A 1 177 ? 14.025 4.457 13.049 1.00 77.38 177 SER A C 1
ATOM 1406 O O . SER A 1 177 ? 14.017 3.227 12.995 1.00 77.38 177 SER A O 1
ATOM 1408 N N . ASP A 1 178 ? 15.160 5.152 12.954 1.00 73.31 178 ASP A N 1
ATOM 1409 C CA . ASP A 1 178 ? 16.458 4.498 12.757 1.00 73.31 178 ASP A CA 1
ATOM 1410 C C . ASP A 1 178 ? 16.826 3.601 13.954 1.00 73.31 178 ASP A C 1
ATOM 1412 O O . ASP A 1 178 ? 16.621 3.956 15.117 1.00 73.31 178 ASP A O 1
ATOM 1416 N N . GLY A 1 179 ? 17.377 2.422 13.666 1.00 71.00 179 GLY A N 1
ATOM 1417 C CA . GLY A 1 179 ? 17.781 1.446 14.680 1.00 71.00 179 GLY A CA 1
ATOM 1418 C C . GLY A 1 179 ? 16.644 0.705 15.401 1.00 71.00 179 GLY A C 1
ATOM 1419 O O . GLY A 1 179 ? 16.927 0.009 16.378 1.00 71.00 179 GLY A O 1
ATOM 1420 N N . THR A 1 180 ? 15.389 0.814 14.951 1.00 77.44 180 THR A N 1
ATOM 1421 C CA . THR A 1 180 ? 14.250 0.064 15.515 1.00 77.44 180 THR A CA 1
ATOM 1422 C C . THR A 1 180 ? 13.835 -1.113 14.622 1.00 77.44 180 THR A C 1
ATOM 1424 O O . THR A 1 180 ? 14.390 -1.338 13.547 1.00 77.44 180 THR A O 1
ATOM 1427 N N . SER A 1 181 ? 12.867 -1.910 15.085 1.00 74.88 181 SER A N 1
ATOM 1428 C CA . SER A 1 181 ? 12.210 -2.946 14.278 1.00 74.88 181 SER A CA 1
ATOM 1429 C C . SER A 1 181 ? 10.968 -2.424 13.545 1.00 74.88 181 SER A C 1
ATOM 1431 O O . SER A 1 181 ? 10.101 -3.218 13.195 1.00 74.88 181 SER A O 1
ATOM 1433 N N . GLU A 1 182 ? 10.829 -1.107 13.392 1.00 80.69 182 GLU A N 1
ATOM 1434 C CA . GLU A 1 182 ? 9.754 -0.500 12.607 1.00 80.69 182 GLU A CA 1
ATOM 1435 C C . GLU A 1 182 ? 9.948 -0.798 11.118 1.00 80.69 182 GLU A C 1
ATOM 1437 O O . GLU A 1 182 ? 11.065 -0.980 10.623 1.00 80.69 182 GLU A O 1
ATOM 1442 N N . GLY A 1 183 ? 8.847 -0.863 10.381 1.00 74.31 183 GLY A N 1
ATOM 1443 C CA . GLY A 1 183 ? 8.891 -1.178 8.969 1.00 74.31 183 GLY A CA 1
ATOM 1444 C C . GLY A 1 183 ? 7.526 -1.364 8.334 1.00 74.31 183 GLY A C 1
ATOM 1445 O O . GLY A 1 183 ? 6.479 -1.373 8.983 1.00 74.31 183 GLY A O 1
ATOM 1446 N N . ILE A 1 184 ? 7.575 -1.534 7.018 1.00 79.31 184 ILE A N 1
ATOM 1447 C CA . ILE A 1 184 ? 6.442 -1.955 6.208 1.00 79.31 184 ILE A CA 1
ATOM 1448 C C . ILE A 1 184 ? 6.778 -3.346 5.680 1.00 79.31 184 ILE A C 1
ATOM 1450 O O . ILE A 1 184 ? 7.731 -3.526 4.919 1.00 79.31 184 ILE A O 1
ATOM 1454 N N . TYR A 1 185 ? 6.000 -4.330 6.101 1.00 78.94 185 TYR A N 1
ATOM 1455 C CA . TYR A 1 185 ? 6.141 -5.728 5.723 1.00 78.94 185 TYR A CA 1
ATOM 1456 C C . TYR A 1 185 ? 5.000 -6.128 4.801 1.00 78.94 185 TYR A C 1
ATOM 1458 O O . TYR A 1 185 ? 3.956 -5.478 4.748 1.00 78.94 185 TYR A O 1
ATOM 1466 N N . TYR A 1 186 ? 5.174 -7.229 4.079 1.00 80.62 186 TYR A N 1
ATOM 1467 C CA . TYR A 1 186 ? 4.059 -7.840 3.377 1.00 80.62 186 TYR A CA 1
ATOM 1468 C C . TYR A 1 186 ? 4.146 -9.360 3.411 1.00 80.62 186 TYR A C 1
ATOM 1470 O O . TYR A 1 186 ? 5.226 -9.949 3.481 1.00 80.62 186 TYR A O 1
ATOM 1478 N N . PHE A 1 187 ? 2.983 -9.992 3.354 1.00 75.88 187 PHE A N 1
ATOM 1479 C CA . PHE A 1 187 ? 2.824 -11.434 3.325 1.00 75.88 187 PHE A CA 1
ATOM 1480 C C . PHE A 1 187 ? 1.665 -11.802 2.404 1.00 75.88 187 PHE A C 1
ATOM 1482 O O . PHE A 1 187 ? 0.685 -11.066 2.289 1.00 75.88 187 PHE A O 1
ATOM 1489 N N . ILE A 1 188 ? 1.761 -12.955 1.746 1.00 79.88 188 ILE A N 1
ATOM 1490 C CA . ILE A 1 188 ? 0.686 -13.477 0.906 1.00 79.88 188 ILE A CA 1
ATOM 1491 C C . ILE A 1 188 ? 0.239 -14.801 1.480 1.00 79.88 188 ILE A C 1
ATOM 1493 O O . ILE A 1 188 ? 1.024 -15.740 1.592 1.00 79.88 188 ILE A O 1
ATOM 1497 N N . ASN A 1 189 ? -1.041 -14.863 1.815 1.00 74.81 189 ASN A N 1
ATOM 1498 C CA . ASN A 1 189 ? -1.671 -16.057 2.340 1.00 74.81 189 ASN A CA 1
ATOM 1499 C C . ASN A 1 189 ? -2.592 -16.686 1.292 1.00 74.81 189 ASN A C 1
ATOM 1501 O O . ASN A 1 189 ? -3.217 -15.973 0.509 1.00 74.81 189 ASN A O 1
ATOM 1505 N N . GLY A 1 190 ? -2.748 -18.007 1.329 1.00 80.44 190 GLY A N 1
ATOM 1506 C CA . GLY A 1 190 ? -3.700 -18.738 0.493 1.00 80.44 190 GLY A CA 1
ATOM 1507 C C . GLY A 1 190 ? -3.138 -19.257 -0.834 1.00 80.44 190 GLY A C 1
ATOM 1508 O O . GLY A 1 190 ? -1.957 -19.129 -1.145 1.00 80.44 190 GLY A O 1
ATOM 1509 N N . ASN A 1 191 ? -4.022 -19.884 -1.612 1.00 80.12 191 ASN A N 1
ATOM 1510 C CA . ASN A 1 191 ? -3.709 -20.507 -2.900 1.00 80.12 191 ASN A CA 1
ATOM 1511 C C . ASN A 1 191 ? -4.204 -19.636 -4.055 1.00 80.12 191 ASN A C 1
ATOM 1513 O O . ASN A 1 191 ? -5.112 -18.828 -3.871 1.00 80.12 191 ASN A O 1
ATOM 1517 N N . THR A 1 192 ? -3.641 -19.840 -5.248 1.00 79.75 192 THR A N 1
ATOM 1518 C CA . THR A 1 192 ? -4.035 -19.156 -6.491 1.00 79.75 192 THR A CA 1
ATOM 1519 C C . THR A 1 192 ? -5.555 -19.042 -6.641 1.00 79.75 192 THR A C 1
ATOM 1521 O O . THR A 1 192 ? -6.281 -19.991 -6.345 1.00 79.75 192 THR A O 1
ATOM 1524 N N . SER A 1 193 ? -6.020 -17.879 -7.107 1.00 72.69 193 SER A N 1
ATOM 1525 C CA . SER A 1 193 ? -7.435 -17.485 -7.215 1.00 72.69 193 SER A CA 1
ATOM 1526 C C . SER A 1 193 ? -8.150 -17.203 -5.887 1.00 72.69 193 SER A C 1
ATOM 1528 O O . SER A 1 193 ? -9.307 -16.793 -5.904 1.00 72.69 193 SER A O 1
ATOM 1530 N N . ASN A 1 194 ? -7.487 -17.378 -4.743 1.00 83.19 194 ASN A N 1
ATOM 1531 C CA . ASN A 1 194 ? -8.007 -17.031 -3.421 1.00 83.19 194 ASN A CA 1
ATOM 1532 C C . ASN A 1 194 ? -6.887 -16.551 -2.479 1.00 83.19 194 ASN A C 1
ATOM 1534 O O . ASN A 1 194 ? -6.901 -16.846 -1.281 1.00 83.19 194 ASN A O 1
ATOM 1538 N N . ARG A 1 195 ? -5.878 -15.861 -3.023 1.00 86.00 195 ARG A N 1
ATOM 1539 C CA . ARG A 1 195 ? -4.808 -15.267 -2.220 1.00 86.00 195 ARG A CA 1
ATOM 1540 C C . ARG A 1 195 ? -5.288 -13.995 -1.535 1.00 86.00 195 ARG A C 1
ATOM 1542 O O . ARG A 1 195 ? -6.087 -13.237 -2.088 1.00 86.00 195 ARG A O 1
ATOM 1549 N N . THR A 1 196 ? -4.722 -13.728 -0.369 1.00 85.81 196 THR A N 1
ATOM 1550 C CA . THR A 1 196 ? -4.808 -12.434 0.304 1.00 85.81 196 THR A CA 1
ATOM 1551 C C . THR A 1 196 ? -3.410 -11.854 0.384 1.00 85.81 196 THR A C 1
ATOM 1553 O O . THR A 1 196 ? -2.518 -12.494 0.940 1.00 85.81 196 THR A O 1
ATOM 1556 N N . VAL A 1 197 ? -3.224 -10.654 -0.156 1.00 84.69 197 VAL A N 1
ATOM 1557 C CA . VAL A 1 197 ? -2.008 -9.868 0.068 1.00 84.69 197 VAL A CA 1
ATOM 1558 C C . VAL A 1 197 ? -2.241 -9.014 1.303 1.00 84.69 197 VAL A C 1
ATOM 1560 O O . VAL A 1 197 ? -3.237 -8.297 1.377 1.00 84.69 197 VAL A O 1
ATOM 1563 N N . ILE A 1 198 ? -1.343 -9.123 2.272 1.00 85.19 198 ILE A N 1
ATOM 1564 C CA . ILE A 1 198 ? -1.385 -8.413 3.544 1.00 85.19 198 ILE A CA 1
ATOM 1565 C C . ILE A 1 198 ? -0.166 -7.507 3.584 1.00 85.19 198 ILE A C 1
ATOM 1567 O O . ILE A 1 198 ? 0.954 -8.001 3.512 1.00 85.19 198 ILE A O 1
ATOM 1571 N N . PHE A 1 199 ? -0.381 -6.206 3.705 1.00 86.69 199 PHE A N 1
ATOM 1572 C CA . PHE A 1 199 ? 0.655 -5.241 4.047 1.00 86.69 199 PHE A CA 1
ATOM 1573 C C . PHE A 1 199 ? 0.545 -4.932 5.529 1.00 86.69 199 PHE A C 1
ATOM 1575 O O . PHE A 1 199 ? -0.550 -4.656 6.002 1.00 86.69 199 PHE A O 1
ATOM 1582 N N . GLU A 1 200 ? 1.646 -4.975 6.259 1.00 85.44 200 GLU A N 1
ATOM 1583 C CA . GLU A 1 200 ? 1.701 -4.660 7.681 1.00 85.44 200 GLU A CA 1
ATOM 1584 C C . GLU A 1 200 ? 2.591 -3.445 7.890 1.00 85.44 200 GLU A C 1
ATOM 1586 O O . GLU A 1 200 ? 3.733 -3.421 7.445 1.00 85.44 200 GLU A O 1
ATOM 1591 N N . TYR A 1 201 ? 2.049 -2.438 8.555 1.00 88.44 201 TYR A N 1
ATOM 1592 C CA . TYR A 1 201 ? 2.712 -1.190 8.875 1.00 88.44 201 TYR A CA 1
ATOM 1593 C C . TYR A 1 201 ? 2.957 -1.166 10.372 1.00 88.44 201 TYR A C 1
ATOM 1595 O O . TYR A 1 201 ? 2.001 -1.267 11.139 1.00 88.44 201 TYR A O 1
ATOM 1603 N N . TYR A 1 202 ? 4.213 -1.023 10.776 1.00 87.31 202 TYR A N 1
ATOM 1604 C CA . TYR A 1 202 ? 4.605 -0.765 12.154 1.00 87.31 202 TYR A CA 1
ATOM 1605 C C . TYR A 1 202 ? 5.553 0.430 12.167 1.00 87.31 202 TYR A C 1
ATOM 1607 O O . TYR A 1 202 ? 6.720 0.293 11.814 1.00 87.31 202 TYR A O 1
ATOM 1615 N N . LEU A 1 203 ? 5.016 1.610 12.468 1.00 87.31 203 LEU A N 1
ATOM 1616 C CA . LEU A 1 203 ? 5.666 2.902 12.237 1.00 87.31 203 LEU A CA 1
ATOM 1617 C C . LEU A 1 203 ? 5.386 3.872 13.381 1.00 87.31 203 LEU A C 1
ATOM 1619 O O . LEU A 1 203 ? 4.422 3.694 14.123 1.00 87.31 203 LEU A O 1
ATOM 1623 N N . THR A 1 204 ? 6.174 4.937 13.461 1.00 85.88 204 THR A N 1
ATOM 1624 C CA . THR A 1 204 ? 6.059 5.975 14.491 1.00 85.88 204 THR A CA 1
ATOM 1625 C C . THR A 1 204 ? 5.739 7.329 13.861 1.00 85.88 204 THR A C 1
ATOM 1627 O O . THR A 1 204 ? 6.070 7.572 12.706 1.00 85.88 204 THR A O 1
ATOM 1630 N N . HIS A 1 205 ? 5.066 8.224 14.580 1.00 82.75 205 HIS A N 1
ATOM 1631 C CA . HIS A 1 205 ? 4.828 9.591 14.111 1.00 82.75 205 HIS A CA 1
ATOM 1632 C C . HIS A 1 205 ? 6.126 10.406 14.043 1.00 82.75 205 HIS A C 1
ATOM 1634 O O . HIS A 1 205 ? 6.898 10.420 15.002 1.00 82.75 205 HIS A O 1
ATOM 1640 N N . ASP A 1 206 ? 6.322 11.163 12.955 1.00 78.31 206 ASP A N 1
ATOM 1641 C CA . ASP A 1 206 ? 7.564 11.923 12.706 1.00 78.31 206 ASP A CA 1
ATOM 1642 C C . ASP A 1 206 ? 7.911 12.897 13.844 1.00 78.31 206 ASP A C 1
ATOM 1644 O O . ASP A 1 206 ? 9.049 13.010 14.295 1.00 78.31 206 ASP A O 1
ATOM 1648 N N . THR A 1 207 ? 6.893 13.570 14.381 1.00 77.69 207 THR A N 1
ATOM 1649 C CA . THR A 1 207 ? 7.068 14.578 15.436 1.00 77.69 207 THR A CA 1
ATOM 1650 C C . THR A 1 207 ? 6.796 14.049 16.846 1.00 77.69 207 THR A C 1
ATOM 1652 O O . THR A 1 207 ? 7.022 14.769 17.823 1.00 77.69 207 THR A O 1
ATOM 1655 N N . GLN A 1 208 ? 6.328 12.802 16.982 1.00 81.94 208 GLN A N 1
ATOM 1656 C CA . GLN A 1 208 ? 5.918 12.192 18.252 1.00 81.94 208 GLN A CA 1
ATOM 1657 C C . GLN A 1 208 ? 6.456 10.754 18.366 1.00 81.94 208 GLN A C 1
ATOM 1659 O O . GLN A 1 208 ? 5.713 9.799 18.153 1.00 81.94 208 GLN A O 1
ATOM 1664 N N . PRO A 1 209 ? 7.713 10.570 18.814 1.00 74.75 209 PRO A N 1
ATOM 1665 C CA . PRO A 1 209 ? 8.366 9.257 18.881 1.00 74.75 209 PRO A CA 1
ATOM 1666 C C . PRO A 1 209 ? 7.683 8.213 19.784 1.00 74.75 209 PRO A C 1
ATOM 1668 O O . PRO A 1 209 ? 8.040 7.042 19.762 1.00 74.75 209 PRO A O 1
ATOM 1671 N N . ASN A 1 210 ? 6.737 8.642 20.626 1.00 81.88 210 ASN A N 1
ATOM 1672 C CA . ASN A 1 210 ? 5.976 7.772 21.525 1.00 81.88 210 ASN A CA 1
ATOM 1673 C C . ASN A 1 210 ? 4.593 7.396 20.964 1.00 81.88 210 ASN A C 1
ATOM 1675 O O . ASN A 1 210 ? 3.859 6.657 21.618 1.00 81.88 210 ASN A O 1
ATOM 1679 N N . GLU A 1 211 ? 4.208 7.939 19.808 1.00 86.56 211 GLU A N 1
ATOM 1680 C CA . GLU A 1 211 ? 2.955 7.622 19.129 1.00 86.56 211 GLU A CA 1
ATOM 1681 C C . GLU A 1 211 ? 3.264 6.702 17.950 1.00 86.56 211 GLU A C 1
ATOM 1683 O O . GLU A 1 211 ? 3.847 7.125 16.953 1.00 86.56 211 GLU A O 1
ATOM 1688 N N . TYR A 1 212 ? 2.875 5.437 18.076 1.00 86.50 212 TYR A N 1
ATOM 1689 C CA . TYR A 1 212 ? 3.108 4.416 17.065 1.00 86.50 212 TYR A CA 1
ATOM 1690 C C . TYR A 1 212 ? 1.790 3.929 16.465 1.00 86.50 212 TYR A C 1
ATOM 1692 O O . TYR A 1 212 ? 0.719 3.961 17.081 1.00 86.50 212 TYR A O 1
ATOM 1700 N N . CYS A 1 213 ? 1.885 3.474 15.225 1.00 89.31 213 CYS A N 1
ATOM 1701 C CA . CYS A 1 213 ? 0.795 2.933 14.442 1.00 89.31 213 CYS A CA 1
ATOM 1702 C C . CYS A 1 213 ? 1.185 1.538 13.959 1.00 89.31 213 CYS A C 1
ATOM 1704 O O . CYS A 1 213 ? 2.145 1.366 13.208 1.00 89.31 213 CYS A O 1
ATOM 1706 N N . HIS A 1 214 ? 0.410 0.546 14.384 1.00 91.12 214 HIS A N 1
ATOM 1707 C CA . HIS A 1 214 ? 0.508 -0.849 13.988 1.00 91.12 214 HIS A CA 1
ATOM 1708 C C . HIS A 1 214 ? -0.809 -1.293 13.361 1.00 91.12 214 HIS A C 1
ATOM 1710 O O . HIS A 1 214 ? -1.829 -1.450 14.040 1.00 91.12 214 HIS A O 1
ATOM 1716 N N . PHE A 1 215 ? -0.812 -1.475 12.046 1.00 93.88 215 PHE A N 1
ATOM 1717 C CA . PHE A 1 215 ? -2.010 -1.862 11.310 1.00 93.88 215 PHE A CA 1
ATOM 1718 C C . PHE A 1 215 ? -1.676 -2.681 10.068 1.00 93.88 215 PHE A C 1
ATOM 1720 O O . PHE A 1 215 ? -0.548 -2.698 9.583 1.00 93.88 215 PHE A O 1
ATOM 1727 N N . GLN A 1 216 ? -2.682 -3.365 9.538 1.00 93.19 216 GLN A N 1
ATOM 1728 C CA . GLN A 1 216 ? -2.586 -4.166 8.330 1.00 93.19 216 GLN A CA 1
ATOM 1729 C C . GLN A 1 216 ? -3.577 -3.690 7.270 1.00 93.19 216 GLN A C 1
ATOM 1731 O O . GLN A 1 216 ? -4.673 -3.226 7.587 1.00 93.19 216 GLN A O 1
ATOM 1736 N N . VAL A 1 217 ? -3.201 -3.863 6.005 1.00 94.06 217 VAL A N 1
ATOM 1737 C CA . VAL A 1 217 ? -4.033 -3.627 4.825 1.00 94.06 217 VAL A CA 1
ATOM 1738 C C . VAL A 1 217 ? -4.122 -4.902 4.012 1.00 94.06 217 VAL A C 1
ATOM 1740 O O . VAL A 1 217 ? -3.107 -5.455 3.595 1.00 94.06 217 VAL A O 1
ATOM 1743 N N . LEU A 1 218 ? -5.341 -5.375 3.791 1.00 93.25 218 LEU A N 1
ATOM 1744 C CA . LEU A 1 218 ? -5.619 -6.645 3.147 1.00 93.25 218 LEU A CA 1
ATOM 1745 C C . LEU A 1 218 ? -6.323 -6.412 1.809 1.00 93.25 218 LEU A C 1
ATOM 1747 O O . LEU A 1 218 ? -7.366 -5.755 1.749 1.00 93.25 218 LEU A O 1
ATOM 1751 N N . PHE A 1 219 ? -5.774 -7.024 0.760 1.00 89.69 219 PHE A N 1
ATOM 1752 C CA . PHE A 1 219 ? -6.379 -7.129 -0.566 1.00 89.69 219 PHE A CA 1
ATOM 1753 C C . PHE A 1 219 ? -6.667 -8.589 -0.890 1.00 89.69 219 PHE A C 1
ATOM 1755 O O . PHE A 1 219 ? -5.819 -9.460 -0.691 1.00 89.69 219 PHE A O 1
ATOM 1762 N N . PHE A 1 220 ? -7.854 -8.855 -1.426 1.00 86.94 220 PHE A N 1
ATOM 1763 C CA . PHE A 1 220 ? -8.344 -10.209 -1.667 1.00 86.94 220 PHE A CA 1
ATOM 1764 C C . PHE A 1 220 ? -8.436 -10.491 -3.164 1.00 86.94 220 PHE A C 1
ATOM 1766 O O . PHE A 1 220 ? -9.199 -9.844 -3.875 1.00 86.94 220 PHE A O 1
ATOM 1773 N N . GLU A 1 221 ? -7.733 -11.519 -3.638 1.00 82.31 221 GLU A N 1
ATOM 1774 C CA . GLU A 1 221 ? -7.780 -11.943 -5.044 1.00 82.31 221 GLU A CA 1
ATOM 1775 C C . GLU A 1 221 ? -9.203 -12.340 -5.473 1.00 82.31 221 GLU A C 1
ATOM 1777 O O . GLU A 1 221 ? -9.642 -12.002 -6.568 1.00 82.31 221 GLU A O 1
ATOM 1782 N N . ALA A 1 222 ? -9.956 -13.004 -4.590 1.00 86.06 222 ALA A N 1
ATOM 1783 C CA . ALA A 1 222 ? -11.324 -13.450 -4.861 1.00 86.06 222 ALA A CA 1
ATOM 1784 C C . ALA A 1 222 ? -12.393 -12.349 -4.704 1.00 86.06 222 ALA A C 1
ATOM 1786 O O . ALA A 1 222 ? -13.559 -12.579 -5.030 1.00 86.06 222 ALA A O 1
ATOM 1787 N N . LYS A 1 223 ? -12.034 -11.175 -4.166 1.00 89.62 223 LYS A N 1
ATOM 1788 C CA . LYS A 1 223 ? -12.964 -10.066 -3.902 1.00 89.62 223 LYS A CA 1
ATOM 1789 C C . LYS A 1 223 ? -12.355 -8.745 -4.386 1.00 89.62 223 LYS A C 1
ATOM 1791 O O . LYS A 1 223 ? -11.897 -7.952 -3.561 1.00 89.62 223 LYS A O 1
ATOM 1796 N N . PRO A 1 224 ? -12.330 -8.501 -5.709 1.00 85.88 224 PRO A N 1
ATOM 1797 C CA . PRO A 1 224 ? -11.881 -7.217 -6.235 1.00 85.88 224 PRO A CA 1
ATOM 1798 C C . PRO A 1 224 ? -12.740 -6.079 -5.669 1.00 85.88 224 PRO A C 1
ATOM 1800 O O . PRO A 1 224 ? -13.905 -6.290 -5.326 1.00 85.88 224 PRO A O 1
ATOM 1803 N N . ASN A 1 225 ? -12.166 -4.874 -5.588 1.00 87.00 225 ASN A N 1
ATOM 1804 C CA . ASN A 1 225 ? -12.821 -3.661 -5.071 1.00 87.00 225 ASN A CA 1
ATOM 1805 C C . ASN A 1 225 ? -13.206 -3.714 -3.577 1.00 87.00 225 ASN A C 1
ATOM 1807 O O . ASN A 1 225 ? -13.928 -2.846 -3.087 1.00 87.00 225 ASN A O 1
ATOM 1811 N N . ILE A 1 226 ? -12.697 -4.710 -2.844 1.00 90.88 226 ILE A N 1
ATOM 1812 C CA . ILE A 1 226 ? -12.759 -4.776 -1.385 1.00 90.88 226 ILE A CA 1
ATOM 1813 C C . ILE A 1 226 ? -11.355 -4.574 -0.823 1.00 90.88 226 ILE A C 1
ATOM 1815 O O . ILE A 1 226 ? -10.429 -5.309 -1.177 1.00 90.88 226 ILE A O 1
ATOM 1819 N N . VAL A 1 227 ? -11.214 -3.624 0.099 1.00 92.88 227 VAL A N 1
ATOM 1820 C CA . VAL A 1 227 ? -10.003 -3.456 0.909 1.00 92.88 227 VAL A CA 1
ATOM 1821 C C . VAL A 1 227 ? -10.372 -3.480 2.385 1.00 92.88 227 VAL A C 1
ATOM 1823 O O . VAL A 1 227 ? -11.379 -2.900 2.797 1.00 92.88 227 VAL A O 1
ATOM 1826 N N . GLN A 1 228 ? -9.578 -4.184 3.186 1.00 95.88 228 GLN A N 1
ATOM 1827 C CA . GLN A 1 228 ? -9.787 -4.280 4.627 1.00 95.88 228 GLN A CA 1
ATOM 1828 C C . GLN A 1 228 ? -8.582 -3.725 5.378 1.00 95.88 228 GLN A C 1
ATOM 1830 O O . GLN A 1 228 ? -7.443 -4.074 5.083 1.00 95.88 228 GLN A O 1
ATOM 1835 N N . TYR A 1 229 ? -8.849 -2.893 6.377 1.00 97.00 229 TYR A N 1
ATOM 1836 C CA . TYR A 1 229 ? -7.871 -2.404 7.337 1.00 97.00 229 TYR A CA 1
ATOM 1837 C C . TYR A 1 229 ? -8.085 -3.118 8.668 1.00 97.00 229 TYR A C 1
ATOM 1839 O O . TYR A 1 229 ? -9.230 -3.334 9.084 1.00 97.00 229 TYR A O 1
ATOM 1847 N N . ILE A 1 230 ? -6.996 -3.508 9.322 1.00 95.12 230 ILE A N 1
ATOM 1848 C CA . ILE A 1 230 ? -7.000 -4.079 10.671 1.00 95.12 230 ILE A CA 1
ATOM 1849 C C . ILE A 1 230 ? -6.044 -3.252 11.519 1.00 95.12 230 ILE A C 1
ATOM 1851 O O . ILE A 1 230 ? -4.851 -3.228 11.246 1.00 95.12 230 ILE A O 1
ATOM 1855 N N . TYR A 1 231 ? -6.557 -2.590 12.546 1.00 94.81 231 TYR A N 1
ATOM 1856 C CA . TYR A 1 231 ? -5.760 -1.807 13.481 1.00 94.81 231 TYR A CA 1
ATOM 1857 C C . TYR A 1 231 ? -5.421 -2.673 14.684 1.00 94.81 231 TYR A C 1
ATOM 1859 O O . TYR A 1 231 ? -6.312 -3.119 15.409 1.00 94.81 231 TYR A O 1
ATOM 1867 N N . LEU A 1 232 ? -4.134 -2.942 14.869 1.00 90.06 232 LEU A N 1
ATOM 1868 C CA . LEU A 1 232 ? -3.622 -3.755 15.966 1.00 90.06 232 LEU A CA 1
ATOM 1869 C C . LEU A 1 232 ? -3.373 -2.860 17.180 1.00 90.06 232 LEU A C 1
ATOM 1871 O O . LEU A 1 232 ? -3.897 -3.136 18.257 1.00 90.06 232 LEU A O 1
ATOM 1875 N N . ASP A 1 233 ? -2.675 -1.744 16.968 1.00 88.81 233 ASP A N 1
ATOM 1876 C CA . ASP A 1 233 ? -2.452 -0.712 17.977 1.00 88.81 233 ASP A CA 1
ATOM 1877 C C . ASP A 1 233 ? -2.212 0.654 17.315 1.00 88.81 233 ASP A C 1
ATOM 1879 O O . ASP A 1 233 ? -1.424 0.761 16.383 1.00 88.81 233 ASP A O 1
ATOM 1883 N N . VAL A 1 234 ? -2.908 1.701 17.756 1.00 90.12 234 VAL A N 1
ATOM 1884 C CA . VAL A 1 234 ? -2.784 3.066 17.211 1.00 90.12 234 VAL A CA 1
ATOM 1885 C C . VAL A 1 234 ? -2.899 4.047 18.369 1.00 90.12 234 VAL A C 1
ATOM 1887 O O . VAL A 1 234 ? -3.998 4.298 18.871 1.00 90.12 234 VAL A O 1
ATOM 1890 N N . THR A 1 235 ? -1.772 4.605 18.812 1.00 86.19 235 THR A N 1
ATOM 1891 C CA . THR A 1 235 ? -1.692 5.282 20.118 1.00 86.19 235 THR A CA 1
ATOM 1892 C C . THR A 1 235 ? -2.549 6.552 20.206 1.00 86.19 235 THR A C 1
ATOM 1894 O O . THR A 1 235 ? -3.109 6.851 21.260 1.00 86.19 235 THR A O 1
ATOM 1897 N N . ASN A 1 236 ? -2.700 7.297 19.109 1.00 84.88 236 ASN A N 1
ATOM 1898 C CA . ASN A 1 236 ? -3.466 8.552 19.073 1.00 84.88 236 ASN A CA 1
ATOM 1899 C C . ASN A 1 236 ? -4.882 8.407 18.485 1.00 84.88 236 ASN A C 1
ATOM 1901 O O . ASN A 1 236 ? -5.596 9.402 18.318 1.00 84.88 236 ASN A O 1
ATOM 1905 N N . GLY A 1 237 ? -5.304 7.174 18.190 1.00 88.00 237 GLY A N 1
ATOM 1906 C CA . GLY A 1 237 ? -6.669 6.829 17.801 1.00 88.00 237 GLY A CA 1
ATOM 1907 C C . GLY A 1 237 ? -7.219 7.576 16.582 1.00 88.00 237 GLY A C 1
ATOM 1908 O O . GLY A 1 237 ? -8.417 7.863 16.558 1.00 88.00 237 GLY A O 1
ATOM 1909 N N . GLY A 1 238 ? -6.381 7.932 15.600 1.00 89.31 238 GLY A N 1
ATOM 1910 C CA . GLY A 1 238 ? -6.819 8.622 14.377 1.00 89.31 238 GLY A CA 1
ATOM 1911 C C . GLY A 1 238 ? -7.029 10.130 14.530 1.00 89.31 238 GLY A C 1
ATOM 1912 O O . GLY A 1 238 ? -7.690 10.753 13.699 1.00 89.31 238 GLY A O 1
ATOM 1913 N N . LYS A 1 239 ? -6.481 10.735 15.591 1.00 90.12 239 LYS A N 1
ATOM 1914 C CA . LYS A 1 239 ? -6.576 12.178 15.869 1.00 90.12 239 LYS A CA 1
ATOM 1915 C C . LYS A 1 239 ? -6.067 13.056 14.722 1.00 90.12 239 LYS A C 1
ATOM 1917 O O . LYS A 1 239 ? -6.561 14.168 14.563 1.00 90.12 239 LYS A O 1
ATOM 1922 N N . THR A 1 240 ? -5.093 12.578 13.961 1.00 87.50 240 THR A N 1
ATOM 1923 C CA . THR A 1 240 ? -4.433 13.325 12.883 1.00 87.50 240 THR A CA 1
ATOM 1924 C C . THR A 1 240 ? -4.689 12.711 11.507 1.00 87.50 240 THR A C 1
ATOM 1926 O O . THR A 1 240 ? -4.707 13.435 10.524 1.00 87.50 240 THR A O 1
ATOM 1929 N N . ALA A 1 241 ? -5.018 11.425 11.414 1.00 90.75 241 ALA A N 1
ATOM 1930 C CA . ALA A 1 241 ? -5.101 10.752 10.124 1.00 90.75 241 ALA A CA 1
ATOM 1931 C C . ALA A 1 241 ? -6.408 10.970 9.346 1.00 90.75 241 ALA A C 1
ATOM 1933 O O . ALA A 1 241 ? -7.489 11.184 9.910 1.00 90.75 241 ALA A O 1
ATOM 1934 N N . THR A 1 242 ? -6.309 10.781 8.029 1.00 92.94 242 THR A N 1
ATOM 1935 C CA . THR A 1 242 ? -7.446 10.447 7.161 1.00 92.94 242 THR A CA 1
ATOM 1936 C C . THR A 1 242 ? -7.523 8.933 6.975 1.00 92.94 242 THR A C 1
ATOM 1938 O O . THR A 1 242 ? -6.538 8.293 6.604 1.00 92.94 242 THR A O 1
ATOM 1941 N N . VAL A 1 243 ? -8.712 8.356 7.172 1.00 95.00 243 VAL A N 1
ATOM 1942 C CA . VAL A 1 243 ? -8.988 6.939 6.897 1.00 95.00 243 VAL A CA 1
ATOM 1943 C C . VAL A 1 243 ? -10.068 6.818 5.838 1.00 95.00 243 VAL A C 1
ATOM 1945 O O . VAL A 1 243 ? -11.194 7.295 6.012 1.00 95.00 243 VAL A O 1
ATOM 1948 N N . GLY A 1 244 ? -9.754 6.130 4.748 1.00 94.44 244 GLY A N 1
ATOM 1949 C CA . GLY A 1 244 ? -10.683 5.982 3.642 1.00 94.44 244 GLY A CA 1
ATOM 1950 C C . GLY A 1 244 ? -10.171 5.139 2.486 1.00 94.44 244 GLY A C 1
ATOM 1951 O O . GLY A 1 244 ? -9.165 4.432 2.568 1.00 94.44 244 GLY A O 1
ATOM 1952 N N . SER A 1 245 ? -10.890 5.231 1.378 1.00 90.94 245 SER A N 1
ATOM 1953 C CA . SER A 1 245 ? -10.496 4.694 0.084 1.00 90.94 245 SER A CA 1
ATOM 1954 C C . SER A 1 245 ? -10.999 5.625 -1.019 1.00 90.94 245 SER A C 1
ATOM 1956 O O . SER A 1 245 ? -12.080 6.202 -0.911 1.00 90.94 245 SER A O 1
ATOM 1958 N N . SER A 1 246 ? -10.211 5.783 -2.077 1.00 82.69 246 SER A N 1
ATOM 1959 C CA . SER A 1 246 ? -10.592 6.502 -3.293 1.00 82.69 246 SER A CA 1
ATOM 1960 C C . SER A 1 246 ? -10.466 5.538 -4.463 1.00 82.69 246 SER A C 1
ATOM 1962 O O . SER A 1 246 ? -9.388 5.004 -4.661 1.00 82.69 246 SER A O 1
ATOM 1964 N N . SER A 1 247 ? -11.520 5.264 -5.233 1.00 67.69 247 SER A N 1
ATOM 1965 C CA . SER A 1 247 ? -11.408 4.461 -6.466 1.00 67.69 247 SER A CA 1
ATOM 1966 C C . SER A 1 247 ? -12.456 4.882 -7.502 1.00 67.69 247 SER A C 1
ATOM 1968 O O . SER A 1 247 ? -13.289 4.084 -7.930 1.00 67.69 247 SER A O 1
ATOM 1970 N N . GLY A 1 248 ? -12.453 6.166 -7.868 1.00 69.69 248 GLY A N 1
ATOM 1971 C CA . GLY A 1 248 ? -13.546 6.817 -8.596 1.00 69.69 248 GLY A CA 1
ATOM 1972 C C . GLY A 1 248 ? -14.379 7.658 -7.623 1.00 69.69 248 GLY A C 1
ATOM 1973 O O . GLY A 1 248 ? -13.988 8.795 -7.360 1.00 69.69 248 GLY A O 1
ATOM 1974 N N . PRO A 1 249 ? -15.490 7.142 -7.054 1.00 76.44 249 PRO A N 1
ATOM 1975 C CA . PRO A 1 249 ? -16.073 7.719 -5.847 1.00 76.44 249 PRO A CA 1
ATOM 1976 C C . PRO A 1 249 ? -15.162 7.469 -4.631 1.00 76.44 249 PRO A C 1
ATOM 1978 O O . PRO A 1 249 ? -14.402 6.497 -4.584 1.00 76.44 249 PRO A O 1
ATOM 1981 N N . PHE A 1 250 ? -15.224 8.376 -3.659 1.00 86.75 250 PHE A N 1
ATOM 1982 C CA . PHE A 1 250 ? -14.449 8.299 -2.426 1.00 86.75 250 PHE A CA 1
ATOM 1983 C C . PHE A 1 250 ? -15.329 7.836 -1.265 1.00 86.75 250 PHE A C 1
ATOM 1985 O O . PHE A 1 250 ? -16.505 8.192 -1.162 1.00 86.75 250 PHE A O 1
ATOM 1992 N N . ILE A 1 251 ? -14.717 7.088 -0.355 1.00 93.19 251 ILE A N 1
ATOM 1993 C CA . ILE A 1 251 ? -15.318 6.647 0.895 1.00 93.19 251 ILE A CA 1
ATOM 1994 C C . ILE A 1 251 ? -14.401 7.108 2.020 1.00 93.19 251 ILE A C 1
ATOM 1996 O O . ILE A 1 251 ? -13.247 6.689 2.092 1.00 93.19 251 ILE A O 1
ATOM 2000 N N . GLN A 1 252 ? -14.912 7.947 2.917 1.00 94.50 252 GLN A N 1
ATOM 2001 C CA . GLN A 1 252 ? -14.187 8.375 4.109 1.00 94.50 252 GLN A CA 1
ATOM 2002 C C . GLN A 1 252 ? -14.841 7.783 5.350 1.00 94.50 252 GLN A C 1
ATOM 2004 O O . GLN A 1 252 ? -16.042 7.947 5.556 1.00 94.50 252 GLN A O 1
ATOM 2009 N N . TYR A 1 253 ? -14.034 7.130 6.180 1.00 96.12 253 TYR A N 1
ATOM 2010 C CA . TYR A 1 253 ? -14.442 6.741 7.522 1.00 96.12 253 TYR A CA 1
ATOM 2011 C C . TYR A 1 253 ? -14.224 7.890 8.510 1.00 96.12 253 TYR A C 1
ATOM 2013 O O . TYR A 1 253 ? -15.151 8.289 9.212 1.00 96.12 253 TYR A O 1
ATOM 2021 N N . SER A 1 254 ? -13.012 8.447 8.536 1.00 95.81 254 SER A N 1
ATOM 2022 C CA . SER A 1 254 ? -12.643 9.516 9.461 1.00 95.81 254 SER A CA 1
ATOM 2023 C C . SER A 1 254 ? -11.619 10.474 8.852 1.00 95.81 254 SER A C 1
ATOM 2025 O O . SER A 1 254 ? -10.901 10.137 7.910 1.00 95.81 254 SER A O 1
ATOM 2027 N N . PHE A 1 255 ? -11.590 11.691 9.393 1.00 94.75 255 PHE A N 1
ATOM 2028 C CA . PHE A 1 255 ? -10.588 12.717 9.116 1.00 94.75 255 PHE A CA 1
ATOM 2029 C C . PHE A 1 255 ? -10.319 13.481 10.409 1.00 94.75 255 PHE A C 1
ATOM 2031 O O . PHE A 1 255 ? -11.233 14.134 10.917 1.00 94.75 255 PHE A O 1
ATOM 2038 N N . GLN A 1 256 ? -9.103 13.369 10.947 1.00 92.50 256 GLN A N 1
ATOM 2039 C CA . GLN A 1 256 ? -8.676 14.054 12.173 1.00 92.50 256 GLN A CA 1
ATOM 2040 C C . GLN A 1 256 ? -9.657 13.870 13.346 1.00 92.50 256 GLN A C 1
ATOM 2042 O O . GLN A 1 256 ? -10.009 14.810 14.064 1.00 92.50 256 GLN A O 1
ATOM 2047 N N . GLN A 1 257 ? -10.154 12.643 13.523 1.00 92.19 257 GLN A N 1
ATOM 2048 C CA . GLN A 1 257 ? -11.128 12.321 14.563 1.00 92.19 257 GLN A CA 1
ATOM 2049 C C . GLN A 1 257 ? -10.464 11.494 15.665 1.00 92.19 257 GLN A C 1
ATOM 2051 O O . GLN A 1 257 ? -10.209 10.303 15.460 1.00 92.19 257 GLN A O 1
ATOM 2056 N N . PRO A 1 258 ? -10.210 12.079 16.850 1.00 86.75 258 PRO A N 1
ATOM 2057 C CA . PRO A 1 258 ? -9.625 11.339 17.957 1.00 86.75 258 PRO A CA 1
ATOM 2058 C C . PRO A 1 258 ? -10.558 10.212 18.406 1.00 86.75 258 PRO A C 1
ATOM 2060 O O . PRO A 1 258 ? -11.778 10.382 18.454 1.00 86.75 258 PRO A O 1
ATOM 2063 N N . PHE A 1 259 ? -9.966 9.074 18.767 1.00 85.44 259 PHE A N 1
ATOM 2064 C CA . PHE A 1 259 ? -10.663 7.852 19.190 1.00 85.44 259 PHE A CA 1
ATOM 2065 C C . PHE A 1 259 ? -11.575 7.224 18.122 1.00 85.44 259 PHE A C 1
ATOM 2067 O O . PHE A 1 259 ? -12.390 6.361 18.452 1.00 85.44 259 PHE A O 1
ATOM 2074 N N . SER A 1 260 ? -11.449 7.636 16.855 1.00 90.44 260 SER A N 1
ATOM 2075 C CA . SER A 1 260 ? -12.138 6.972 15.742 1.00 90.44 260 SER A CA 1
ATOM 2076 C C . SER A 1 260 ? -11.518 5.612 15.431 1.00 90.44 260 SER A C 1
ATOM 2078 O O . SER A 1 260 ? -12.217 4.711 14.982 1.00 90.44 260 SER A O 1
ATOM 2080 N N . ILE A 1 261 ? -10.230 5.438 15.727 1.00 92.69 261 ILE A N 1
ATOM 2081 C CA . ILE A 1 261 ? -9.524 4.171 15.560 1.00 92.69 261 ILE A CA 1
ATOM 2082 C C . ILE A 1 261 ? -9.245 3.559 16.926 1.00 92.69 261 ILE A C 1
ATOM 2084 O O . ILE A 1 261 ? -8.729 4.225 17.823 1.00 92.69 261 ILE A O 1
ATOM 2088 N N . LEU A 1 262 ? -9.593 2.282 17.073 1.00 88.38 262 LEU A N 1
ATOM 2089 C CA . LEU A 1 262 ? -9.402 1.510 18.296 1.00 88.38 262 LEU A CA 1
ATOM 2090 C C . LEU A 1 262 ? -8.515 0.285 18.023 1.00 88.38 262 LEU A C 1
ATOM 2092 O O . LEU A 1 262 ? -8.552 -0.257 16.916 1.00 88.38 262 LEU A O 1
ATOM 2096 N N . PRO A 1 263 ? -7.768 -0.207 19.025 1.00 85.88 263 PRO A N 1
ATOM 2097 C CA . PRO A 1 263 ? -7.116 -1.506 18.935 1.00 85.88 263 PRO A CA 1
ATOM 2098 C C . PRO A 1 263 ? -8.116 -2.621 18.616 1.00 85.88 263 PRO A C 1
ATOM 2100 O O . PRO A 1 263 ? -9.253 -2.614 19.099 1.00 85.88 263 PRO A O 1
ATOM 2103 N N . ASN A 1 264 ? -7.671 -3.599 17.830 1.00 85.25 264 ASN A N 1
ATOM 2104 C CA . ASN A 1 264 ? -8.475 -4.708 17.311 1.00 85.25 264 ASN A CA 1
ATOM 2105 C C . ASN A 1 264 ? -9.660 -4.271 16.441 1.00 85.25 264 ASN A C 1
ATOM 2107 O O . ASN A 1 264 ? -10.624 -5.013 16.287 1.00 85.25 264 ASN A O 1
ATOM 2111 N N . MET A 1 265 ? -9.634 -3.078 15.864 1.00 91.12 265 MET A N 1
ATOM 2112 C CA . MET A 1 265 ? -10.687 -2.628 14.963 1.00 91.12 265 MET A CA 1
ATOM 2113 C C . MET A 1 265 ? -10.416 -3.108 13.542 1.00 91.12 265 MET A C 1
ATOM 2115 O O . MET A 1 265 ? -9.281 -3.083 13.074 1.00 91.12 265 MET A O 1
ATOM 2119 N N . SER A 1 266 ? -11.466 -3.500 12.826 1.00 95.62 266 SER A N 1
ATOM 2120 C CA . SER A 1 266 ? -11.395 -3.739 11.393 1.00 95.62 266 SER A CA 1
ATOM 2121 C C . SER A 1 266 ? -12.404 -2.889 10.641 1.00 95.62 266 SER A C 1
ATOM 2123 O O . SER A 1 266 ? -13.583 -2.828 10.999 1.00 95.62 266 SER A O 1
ATOM 2125 N N . ILE A 1 267 ? -11.930 -2.257 9.570 1.00 96.88 267 ILE A N 1
ATOM 2126 C CA . ILE A 1 267 ? -12.754 -1.490 8.643 1.00 96.88 267 ILE A CA 1
ATOM 2127 C C . ILE A 1 267 ? -12.650 -2.150 7.280 1.00 96.88 267 ILE A C 1
ATOM 2129 O O . ILE A 1 267 ? -11.556 -2.358 6.768 1.00 96.88 267 ILE A O 1
ATOM 2133 N N . THR A 1 268 ? -13.786 -2.493 6.688 1.00 96.75 268 THR A N 1
ATOM 2134 C CA . THR A 1 268 ? -13.843 -3.014 5.320 1.00 96.75 268 THR A CA 1
ATOM 2135 C C . THR A 1 268 ? -14.517 -1.986 4.435 1.00 96.75 268 THR A C 1
ATOM 2137 O O . THR A 1 268 ? -15.647 -1.592 4.716 1.00 96.75 268 THR A O 1
ATOM 2140 N N . PHE A 1 269 ? -13.828 -1.564 3.382 1.00 95.56 269 PHE A N 1
ATOM 2141 C CA . PHE A 1 269 ? -14.350 -0.683 2.347 1.00 95.56 269 PHE A CA 1
ATOM 2142 C C . PHE A 1 269 ? -14.780 -1.520 1.146 1.00 95.56 269 PHE A C 1
ATOM 2144 O O . PHE A 1 269 ? -14.007 -2.339 0.646 1.00 95.56 269 PHE A O 1
ATOM 2151 N N . ASP A 1 270 ? -16.009 -1.297 0.689 1.00 93.75 270 ASP A N 1
ATOM 2152 C CA . ASP A 1 270 ? -16.551 -1.850 -0.548 1.00 93.75 270 ASP A CA 1
ATOM 2153 C C . ASP A 1 270 ? -16.760 -0.715 -1.542 1.00 93.75 270 ASP A C 1
ATOM 2155 O O . ASP A 1 270 ? -17.714 0.067 -1.438 1.00 93.75 270 ASP A O 1
ATOM 2159 N N . THR A 1 271 ? -15.846 -0.618 -2.505 1.00 88.94 271 THR A N 1
ATOM 2160 C CA . THR A 1 271 ? -15.863 0.471 -3.479 1.00 88.94 271 THR A CA 1
ATOM 2161 C C . THR A 1 271 ? -16.846 0.248 -4.620 1.00 88.94 271 THR A C 1
ATOM 2163 O O . THR A 1 271 ? -17.175 1.203 -5.320 1.00 88.94 271 THR A O 1
ATOM 2166 N N . ASN A 1 272 ? -17.417 -0.955 -4.760 1.00 89.31 272 ASN A N 1
ATOM 2167 C CA . ASN A 1 272 ? -18.530 -1.171 -5.688 1.00 89.31 272 ASN A CA 1
ATOM 2168 C C . ASN A 1 272 ? -19.797 -0.471 -5.189 1.00 89.31 272 ASN A C 1
ATOM 2170 O O . ASN A 1 272 ? -20.540 0.115 -5.973 1.00 89.31 272 ASN A O 1
ATOM 2174 N N . ASN A 1 273 ? -20.037 -0.551 -3.878 1.00 91.00 273 ASN A N 1
ATOM 2175 C CA . ASN A 1 273 ? -21.243 -0.029 -3.237 1.00 91.00 273 ASN A CA 1
ATOM 2176 C C . ASN A 1 273 ? -21.046 1.356 -2.612 1.00 91.00 273 ASN A C 1
ATOM 2178 O O . ASN A 1 273 ? -22.013 1.962 -2.155 1.00 91.00 273 ASN A O 1
ATOM 2182 N N . ASN A 1 274 ? -19.813 1.866 -2.605 1.00 91.19 274 ASN A N 1
ATOM 2183 C CA . ASN A 1 274 ? -19.441 3.113 -1.943 1.00 91.19 274 ASN A CA 1
ATOM 2184 C C . ASN A 1 274 ? -19.786 3.109 -0.440 1.00 91.19 274 ASN A C 1
ATOM 2186 O O . ASN A 1 274 ? -20.312 4.080 0.103 1.00 91.19 274 ASN A O 1
ATOM 2190 N N . THR A 1 275 ? -19.521 1.984 0.228 1.00 93.81 275 THR A N 1
ATOM 2191 C CA . THR A 1 275 ? -19.849 1.764 1.645 1.00 93.81 275 THR A CA 1
ATOM 2192 C C . THR A 1 275 ? -18.645 1.275 2.431 1.00 93.81 275 THR A C 1
ATOM 2194 O O . THR A 1 275 ? -17.727 0.676 1.875 1.00 93.81 275 THR A O 1
ATOM 2197 N N . TYR A 1 276 ? -18.688 1.453 3.748 1.00 95.56 276 TYR A N 1
ATOM 2198 C CA . TYR A 1 276 ? -17.756 0.814 4.666 1.00 95.56 276 TYR A CA 1
ATOM 2199 C C . TYR A 1 276 ? -18.503 0.132 5.813 1.00 95.56 276 TYR A C 1
ATOM 2201 O O . TYR A 1 276 ? -19.592 0.550 6.209 1.00 95.56 276 TYR A O 1
ATOM 2209 N N . THR A 1 277 ? -17.896 -0.909 6.373 1.00 95.44 277 THR A N 1
ATOM 2210 C CA . THR A 1 277 ? -18.360 -1.573 7.595 1.00 95.44 277 THR A CA 1
ATOM 2211 C C . THR A 1 277 ? -17.257 -1.578 8.631 1.00 95.44 277 THR A C 1
ATOM 2213 O O . THR A 1 277 ? -16.100 -1.830 8.296 1.00 95.44 277 THR A O 1
ATOM 2216 N N . VAL A 1 278 ? -17.632 -1.358 9.887 1.00 93.94 278 VAL A N 1
ATOM 2217 C CA . VAL A 1 278 ? -16.710 -1.333 11.020 1.00 93.94 278 VAL A CA 1
ATOM 2218 C C . VAL A 1 278 ? -17.090 -2.418 12.014 1.00 93.94 278 VAL A C 1
ATOM 2220 O O . VAL A 1 278 ? -18.255 -2.522 12.401 1.00 93.94 278 VAL A O 1
ATOM 2223 N N . VAL A 1 279 ? -16.101 -3.194 12.448 1.00 89.62 279 VAL A N 1
ATOM 2224 C CA . VAL A 1 279 ? -16.245 -4.201 13.502 1.00 89.62 279 VAL A CA 1
ATOM 2225 C C . VAL A 1 279 ? -15.062 -4.147 14.464 1.00 89.62 279 VAL A C 1
ATOM 2227 O O . VAL A 1 279 ? -13.964 -3.738 14.094 1.00 89.62 279 VAL A O 1
ATOM 2230 N N . LEU A 1 280 ? -15.272 -4.606 15.693 1.00 87.12 280 LEU A N 1
ATOM 2231 C CA . LEU A 1 280 ? -14.209 -4.900 16.649 1.00 87.12 280 LEU A CA 1
ATOM 2232 C C . LEU A 1 280 ? -13.932 -6.404 16.627 1.00 87.12 280 LEU A C 1
ATOM 2234 O O . LEU A 1 280 ? -14.840 -7.219 16.793 1.00 87.12 280 LEU A O 1
ATOM 2238 N N . LEU A 1 281 ? -12.682 -6.782 16.406 1.00 84.81 281 LEU A N 1
ATOM 2239 C CA . LEU A 1 281 ? -12.208 -8.156 16.444 1.00 84.81 281 LEU A CA 1
ATOM 2240 C C . LEU A 1 281 ? -12.132 -8.618 17.904 1.00 84.81 281 LEU A C 1
ATOM 2242 O O . LEU A 1 281 ? -11.567 -7.944 18.764 1.00 84.81 281 LEU A O 1
ATOM 2246 N N . CYS A 1 282 ? -12.734 -9.770 18.180 1.00 81.56 282 CYS A N 1
ATOM 2247 C CA . CYS A 1 282 ? -12.877 -10.329 19.517 1.00 81.56 282 CYS A CA 1
ATOM 2248 C C . CYS A 1 282 ? -12.590 -11.832 19.494 1.00 81.56 282 CYS A C 1
ATOM 2250 O O . CYS A 1 282 ? -13.507 -12.661 19.481 1.00 81.56 282 CYS A O 1
ATOM 2252 N N . GLY A 1 283 ? -11.304 -12.173 19.387 1.00 78.38 283 GLY A N 1
ATOM 2253 C CA . GLY A 1 283 ? -10.849 -13.543 19.159 1.00 78.38 283 GLY A CA 1
ATOM 2254 C C . GLY A 1 283 ? -11.440 -14.112 17.872 1.00 78.38 283 GLY A C 1
ATOM 2255 O O . GLY A 1 283 ? -11.136 -13.645 16.780 1.00 78.38 283 GLY A O 1
ATOM 2256 N N . SER A 1 284 ? -12.316 -15.112 18.001 1.00 76.62 284 SER A N 1
ATOM 2257 C CA . SER A 1 284 ? -13.019 -15.732 16.863 1.00 76.62 284 SER A CA 1
ATOM 2258 C C . SER A 1 284 ? -14.307 -15.012 16.435 1.00 76.62 284 SER A C 1
ATOM 2260 O O . SER A 1 284 ? -14.959 -15.446 15.484 1.00 76.62 284 SER A O 1
ATOM 2262 N N . LYS A 1 285 ? -14.704 -13.937 17.128 1.00 79.12 285 LYS A N 1
ATOM 2263 C CA . LYS A 1 285 ? -15.942 -13.190 16.866 1.00 79.12 285 LYS A CA 1
ATOM 2264 C C . LYS A 1 285 ? -15.667 -11.771 16.387 1.00 79.12 285 LYS A C 1
ATOM 2266 O O . LYS A 1 285 ? -14.597 -11.211 16.609 1.00 79.12 285 LYS A O 1
ATOM 2271 N N . THR A 1 286 ? -16.685 -11.175 15.782 1.00 84.75 286 THR A N 1
ATOM 2272 C CA . THR A 1 286 ? -16.738 -9.754 15.446 1.00 84.75 286 THR A CA 1
ATOM 2273 C C . THR A 1 286 ? -17.850 -9.086 16.248 1.00 84.75 286 THR A C 1
ATOM 2275 O O . THR A 1 286 ? -18.983 -9.566 16.279 1.00 84.75 286 THR A O 1
ATOM 2278 N N . CYS A 1 287 ? -17.513 -7.991 16.919 1.00 80.06 287 CYS A N 1
ATOM 2279 C CA . CYS A 1 287 ? -18.443 -7.161 17.669 1.00 80.06 287 CYS A CA 1
ATOM 2280 C C . CYS A 1 287 ? -18.773 -5.897 16.875 1.00 80.06 287 CYS A C 1
ATOM 2282 O O . CYS A 1 287 ? -17.957 -5.397 16.100 1.00 80.06 287 CYS A O 1
ATOM 2284 N N . THR A 1 288 ? -19.971 -5.366 17.072 1.00 82.19 288 THR A N 1
ATOM 2285 C CA . THR A 1 288 ? -20.370 -4.061 16.533 1.00 82.19 288 THR A CA 1
ATOM 2286 C C . THR A 1 288 ? -19.703 -2.919 17.310 1.00 82.19 288 THR A C 1
ATOM 2288 O O . THR A 1 288 ? -19.185 -3.120 18.408 1.00 82.19 288 THR A O 1
ATOM 2291 N N . MET A 1 289 ? -19.727 -1.696 16.771 1.00 74.81 289 MET A N 1
ATOM 2292 C CA . MET A 1 289 ? -19.167 -0.516 17.459 1.00 74.81 289 MET A CA 1
ATOM 2293 C C . MET A 1 289 ? -19.894 -0.157 18.766 1.00 74.81 289 MET A C 1
ATOM 2295 O O . MET A 1 289 ? -19.319 0.501 19.634 1.00 74.81 289 MET A O 1
ATOM 2299 N N . ASP A 1 290 ? -21.130 -0.632 18.936 1.00 76.81 290 ASP A N 1
ATOM 2300 C CA . ASP A 1 290 ? -21.899 -0.486 20.173 1.00 76.81 290 ASP A CA 1
ATOM 2301 C C . ASP A 1 290 ? -21.556 -1.567 21.209 1.00 76.81 290 ASP A C 1
ATOM 2303 O O . ASP A 1 290 ? -22.169 -1.619 22.273 1.00 76.81 290 ASP A O 1
ATOM 2307 N N . GLU A 1 291 ? -20.597 -2.449 20.929 1.00 74.81 291 GLU A N 1
ATOM 2308 C CA . GLU A 1 291 ? -20.186 -3.567 21.775 1.00 74.81 291 GLU A CA 1
ATOM 2309 C C . GLU A 1 291 ? -18.726 -3.428 22.233 1.00 74.81 291 GLU A C 1
ATOM 2311 O O . GLU A 1 291 ? -17.921 -2.695 21.667 1.00 74.81 291 GLU A O 1
ATOM 2316 N N . VAL A 1 292 ? -18.385 -4.108 23.324 1.00 72.19 292 VAL A N 1
ATOM 2317 C CA . VAL A 1 292 ? -17.028 -4.251 23.856 1.00 72.19 292 VAL A CA 1
ATOM 2318 C C . VAL A 1 292 ? -16.682 -5.729 23.837 1.00 72.19 292 VAL A C 1
ATOM 2320 O O . VAL A 1 292 ? -17.496 -6.565 24.233 1.00 72.19 292 VAL A O 1
ATOM 2323 N N . CYS A 1 293 ? -15.470 -6.041 23.386 1.00 71.06 293 CYS A N 1
ATOM 2324 C CA . CYS A 1 293 ? -14.929 -7.384 23.484 1.00 71.06 293 CYS A CA 1
ATOM 2325 C C . CYS A 1 293 ? -14.440 -7.661 24.909 1.00 71.06 293 CYS A C 1
ATOM 2327 O O . CYS A 1 293 ? -13.553 -6.970 25.408 1.00 71.06 293 CYS A O 1
ATOM 2329 N N . ILE A 1 294 ? -14.987 -8.693 25.550 1.00 68.12 294 ILE A N 1
ATOM 2330 C CA . ILE A 1 294 ? -14.512 -9.201 26.839 1.00 68.12 294 ILE A CA 1
ATOM 2331 C C . ILE A 1 294 ? -14.381 -10.718 26.716 1.00 68.12 294 ILE A C 1
ATOM 2333 O O . ILE A 1 294 ? -15.394 -11.401 26.602 1.00 68.12 294 ILE A O 1
ATOM 2337 N N . GLN A 1 295 ? -13.149 -11.240 26.744 1.00 69.88 295 GLN A N 1
ATOM 2338 C CA . GLN A 1 295 ? -12.866 -12.687 26.708 1.00 69.88 295 GLN A CA 1
ATOM 2339 C C . GLN A 1 295 ? -13.639 -13.433 25.595 1.00 69.88 295 GLN A C 1
ATOM 2341 O O . GLN A 1 295 ? -14.400 -14.357 25.873 1.00 69.88 295 GLN A O 1
ATOM 2346 N N . ASP A 1 296 ? -13.494 -13.007 24.336 1.00 72.69 296 ASP A N 1
ATOM 2347 C CA . ASP A 1 296 ? -14.182 -13.594 23.167 1.00 72.69 296 ASP A CA 1
ATOM 2348 C C . ASP A 1 296 ? -15.725 -13.504 23.204 1.00 72.69 296 ASP A C 1
ATOM 2350 O O . ASP A 1 296 ? -16.458 -14.296 22.587 1.00 72.69 296 ASP A O 1
ATOM 2354 N N . MET A 1 297 ? -16.256 -12.514 23.927 1.00 70.69 297 MET A N 1
ATOM 2355 C CA . MET A 1 297 ? -17.678 -12.179 23.950 1.00 70.69 297 MET A CA 1
ATOM 2356 C C . MET A 1 297 ? -17.913 -10.711 23.605 1.00 70.69 297 MET A C 1
ATOM 2358 O O . MET A 1 297 ? -17.274 -9.820 24.158 1.00 70.69 297 MET A O 1
ATOM 2362 N N . CYS A 1 298 ? -18.890 -10.469 22.731 1.00 74.50 298 CYS A N 1
ATOM 2363 C CA . CYS A 1 298 ? -19.385 -9.133 22.425 1.00 74.50 298 CYS A CA 1
ATOM 2364 C C . CYS A 1 298 ? -20.442 -8.742 23.453 1.00 74.50 298 CYS A C 1
ATOM 2366 O O . CYS A 1 298 ? -21.503 -9.362 23.538 1.00 74.50 298 CYS A O 1
ATOM 2368 N N . VAL A 1 299 ? -20.136 -7.728 24.255 1.00 73.81 299 VAL A N 1
ATOM 2369 C CA . VAL A 1 299 ? -21.043 -7.188 25.265 1.00 73.81 299 VAL A CA 1
ATOM 2370 C C . VAL A 1 299 ? -21.420 -5.780 24.848 1.00 73.81 299 VAL A C 1
ATOM 2372 O O . VAL A 1 299 ? -20.565 -4.902 24.799 1.00 73.81 299 VAL A O 1
ATOM 2375 N N . LYS A 1 300 ? -22.697 -5.530 24.560 1.00 75.81 300 LYS A N 1
ATOM 2376 C CA . LYS A 1 300 ? -23.167 -4.181 24.225 1.00 75.81 300 LYS A CA 1
ATOM 2377 C C . LYS A 1 300 ? -22.806 -3.185 25.335 1.00 75.81 300 LYS A C 1
ATOM 2379 O O . LYS A 1 300 ? -23.099 -3.419 26.513 1.00 75.81 300 LYS A O 1
ATOM 2384 N N . ARG A 1 301 ? -22.197 -2.055 24.966 1.00 63.53 301 ARG A N 1
ATOM 2385 C CA . ARG A 1 301 ? -21.917 -0.923 25.857 1.00 63.53 301 ARG A CA 1
ATOM 2386 C C . ARG A 1 301 ? -23.213 -0.530 26.564 1.00 63.53 301 ARG A C 1
ATOM 2388 O O . ARG A 1 301 ? -24.258 -0.375 25.939 1.00 63.53 301 ARG A O 1
ATOM 2395 N N . GLY A 1 302 ? -23.161 -0.449 27.892 1.00 60.41 302 GLY A N 1
ATOM 2396 C CA . GLY A 1 302 ? -24.324 -0.125 28.724 1.00 60.41 302 GLY A CA 1
ATOM 2397 C C . GLY A 1 302 ? -25.363 -1.243 28.906 1.00 60.41 302 GLY A C 1
ATOM 2398 O O . GLY A 1 302 ? -26.421 -0.977 29.468 1.00 60.41 302 GLY A O 1
ATOM 2399 N N . SER A 1 303 ? -25.107 -2.484 28.472 1.00 54.91 303 SER A N 1
ATOM 2400 C CA . SER A 1 303 ? -26.128 -3.553 28.517 1.00 54.91 303 SER A CA 1
ATOM 2401 C C . SER A 1 303 ? -26.227 -4.336 29.815 1.00 54.91 303 SER A C 1
ATOM 2403 O O . SER A 1 303 ? -27.202 -5.063 30.007 1.00 54.91 303 SER A O 1
ATOM 2405 N N . LEU A 1 304 ? -25.277 -4.181 30.737 1.00 58.41 304 LEU A N 1
ATOM 2406 C CA . LEU A 1 304 ? -25.416 -4.765 32.064 1.00 58.41 304 LEU A CA 1
ATOM 2407 C C . LEU A 1 304 ? -26.081 -3.755 33.004 1.00 58.41 304 LEU A C 1
ATOM 2409 O O . LEU A 1 304 ? -25.420 -3.035 33.747 1.00 58.41 304 LEU A O 1
ATOM 2413 N N . SER A 1 305 ? -27.412 -3.695 32.944 1.00 56.56 305 SER A N 1
ATOM 2414 C CA . SER A 1 305 ? -28.230 -2.939 33.892 1.00 56.56 305 SER A CA 1
ATOM 2415 C C . SER A 1 305 ? -28.862 -3.892 34.897 1.00 56.56 305 SER A C 1
ATOM 2417 O O . SER A 1 305 ? -29.561 -4.836 34.527 1.00 56.56 305 SER A O 1
ATOM 2419 N N . PHE A 1 306 ? -28.639 -3.634 36.183 1.00 63.41 306 PHE A N 1
ATOM 2420 C CA . PHE A 1 306 ? -29.337 -4.334 37.249 1.00 63.41 306 PHE A CA 1
ATOM 2421 C C . PHE A 1 306 ? -30.380 -3.406 37.867 1.00 63.41 306 PHE A C 1
ATOM 2423 O O . PHE A 1 306 ? -30.046 -2.364 38.427 1.00 63.41 306 PHE A O 1
ATOM 2430 N N . VAL A 1 307 ? -31.652 -3.803 37.807 1.00 60.91 307 VAL A N 1
ATOM 2431 C CA . VAL A 1 307 ? -32.759 -3.035 38.388 1.00 60.91 307 VAL A CA 1
ATOM 2432 C C . VAL A 1 307 ? -33.353 -3.810 39.558 1.00 60.91 307 VAL A C 1
ATOM 2434 O O . VAL A 1 307 ? -34.018 -4.827 39.371 1.00 60.91 307 VAL A O 1
ATOM 2437 N N . ALA A 1 308 ? -33.157 -3.308 40.778 1.00 61.88 308 ALA A N 1
ATOM 2438 C CA . ALA A 1 308 ? -33.848 -3.816 41.960 1.00 61.88 308 ALA A CA 1
ATOM 2439 C C . ALA A 1 308 ? -35.177 -3.065 42.150 1.00 61.88 308 ALA A C 1
ATOM 2441 O O . ALA A 1 308 ? -35.189 -1.852 42.349 1.00 61.88 308 ALA A O 1
ATOM 2442 N N . ARG A 1 309 ? -36.304 -3.786 42.117 1.00 65.12 309 ARG A N 1
ATOM 2443 C CA . ARG A 1 309 ? -37.635 -3.259 42.471 1.00 65.12 309 ARG A CA 1
ATOM 2444 C C . ARG A 1 309 ? -38.113 -3.943 43.749 1.00 65.12 309 ARG A C 1
ATOM 2446 O O . ARG A 1 309 ? -38.057 -5.165 43.835 1.00 65.12 309 ARG A O 1
ATOM 2453 N N . TRP A 1 310 ? -38.606 -3.185 44.727 1.00 70.56 310 TRP A N 1
ATOM 2454 C CA . TRP A 1 310 ? -39.190 -3.744 45.952 1.00 70.56 310 TRP A CA 1
ATOM 2455 C C . TRP A 1 310 ? -40.550 -3.119 46.268 1.00 70.56 310 TRP A C 1
ATOM 2457 O O . TRP A 1 310 ? -40.825 -1.968 45.945 1.00 70.56 310 TRP A O 1
ATOM 2467 N N . SER A 1 311 ? -41.419 -3.904 46.902 1.00 61.34 311 SER A N 1
ATOM 2468 C CA . SER A 1 311 ? -42.844 -3.592 47.080 1.00 61.34 311 SER A CA 1
ATOM 2469 C C . SER A 1 311 ? -43.174 -2.778 48.338 1.00 61.34 311 SER A C 1
ATOM 2471 O O . SER A 1 311 ? -44.306 -2.326 48.504 1.00 61.34 311 SER A O 1
ATOM 2473 N N . ARG A 1 312 ? -42.216 -2.576 49.253 1.00 68.12 312 ARG A N 1
ATOM 2474 C CA . ARG A 1 312 ? -42.451 -1.857 50.517 1.00 68.12 312 ARG A CA 1
ATOM 2475 C C . ARG A 1 312 ? -42.172 -0.358 50.385 1.00 68.12 312 ARG A C 1
ATOM 2477 O O . ARG A 1 312 ? -41.062 0.039 50.052 1.00 68.12 312 ARG A O 1
ATOM 2484 N N . ARG A 1 313 ? -43.153 0.473 50.774 1.00 55.38 313 ARG A N 1
ATOM 2485 C CA . ARG A 1 313 ? -43.047 1.951 50.844 1.00 55.38 313 ARG A CA 1
ATOM 2486 C C . ARG A 1 313 ? -42.023 2.473 51.866 1.00 55.38 313 ARG A C 1
ATOM 2488 O O . ARG A 1 313 ? -41.675 3.647 51.816 1.00 55.38 313 ARG A O 1
ATOM 2495 N N . LYS A 1 314 ? -41.572 1.643 52.812 1.00 53.44 314 LYS A N 1
ATOM 2496 C CA . LYS A 1 314 ? -40.568 1.997 53.827 1.00 53.44 314 LYS A CA 1
ATOM 2497 C C . LYS A 1 314 ? -39.499 0.904 53.901 1.00 53.44 314 LYS A C 1
ATOM 2499 O O . LYS A 1 314 ? -39.838 -0.270 54.039 1.00 53.44 314 LYS A O 1
ATOM 2504 N N . GLY A 1 315 ? -38.233 1.310 53.816 1.00 53.34 315 GLY A N 1
ATOM 2505 C CA . GLY A 1 315 ? -37.050 0.444 53.853 1.00 53.34 315 GLY A CA 1
ATOM 2506 C C . GLY A 1 315 ? -35.986 0.887 52.842 1.00 53.34 315 GLY A C 1
ATOM 2507 O O . GLY A 1 315 ? -36.320 1.513 51.839 1.00 53.34 315 GLY A O 1
ATOM 2508 N N . ARG A 1 316 ? -34.711 0.579 53.111 1.00 61.88 316 ARG A N 1
ATOM 2509 C CA . ARG A 1 316 ? -33.609 0.727 52.146 1.00 61.88 316 ARG A CA 1
ATOM 2510 C C . ARG A 1 316 ? -33.249 -0.660 51.618 1.00 61.88 316 ARG A C 1
ATOM 2512 O O . ARG A 1 316 ? -32.927 -1.538 52.413 1.00 61.88 316 ARG A O 1
ATOM 2519 N N . GLY A 1 317 ? -33.347 -0.855 50.307 1.00 60.12 317 GLY A N 1
ATOM 2520 C CA . GLY A 1 317 ? -32.795 -2.017 49.616 1.00 60.12 317 GLY A CA 1
ATOM 2521 C C . GLY A 1 317 ? -31.427 -1.664 49.043 1.00 60.12 317 GLY A C 1
ATOM 2522 O O . GLY A 1 317 ? -31.243 -0.553 48.551 1.00 60.12 317 GLY A O 1
ATOM 2523 N N . TYR A 1 318 ? -30.480 -2.595 49.111 1.00 70.06 318 TYR A N 1
ATOM 2524 C CA . TYR A 1 318 ? -29.162 -2.445 48.501 1.00 70.06 318 TYR A CA 1
ATOM 2525 C C . TYR A 1 318 ? -28.994 -3.528 47.448 1.00 70.06 318 TYR A C 1
ATOM 2527 O O . TYR A 1 318 ? -29.250 -4.700 47.724 1.00 70.06 318 TYR A O 1
ATOM 2535 N N . ILE A 1 319 ? -28.560 -3.134 46.254 1.00 72.50 319 ILE A N 1
ATOM 2536 C CA . ILE A 1 319 ? -28.043 -4.081 45.276 1.00 72.50 319 ILE A CA 1
ATOM 2537 C C . ILE A 1 319 ? -26.538 -4.217 45.489 1.00 72.50 319 ILE A C 1
ATOM 2539 O O . ILE A 1 319 ? -25.836 -3.217 45.644 1.00 72.50 319 ILE A O 1
ATOM 2543 N N . ILE A 1 320 ? -26.069 -5.459 45.552 1.00 76.75 320 ILE A N 1
ATOM 2544 C CA . ILE A 1 320 ? -24.656 -5.800 45.689 1.00 76.75 320 ILE A CA 1
ATOM 2545 C C . ILE A 1 320 ? -24.325 -6.710 44.516 1.00 76.75 320 ILE A C 1
ATOM 2547 O O . ILE A 1 320 ? -24.922 -7.777 44.375 1.00 76.75 320 ILE A O 1
ATOM 2551 N N . ILE A 1 321 ? -23.397 -6.277 43.671 1.00 75.38 321 ILE A N 1
ATOM 2552 C CA . ILE A 1 321 ? -22.954 -7.026 42.497 1.00 75.38 321 ILE A CA 1
ATOM 2553 C C . ILE A 1 321 ? -21.509 -7.435 42.742 1.00 75.38 321 ILE A C 1
ATOM 2555 O O . ILE A 1 321 ? -20.672 -6.590 43.054 1.00 75.38 321 ILE A O 1
ATOM 2559 N N . ARG A 1 322 ? -21.219 -8.730 42.609 1.00 74.56 322 ARG A N 1
ATOM 2560 C CA . ARG A 1 322 ? -19.855 -9.257 42.667 1.00 74.56 322 ARG A CA 1
ATOM 2561 C C . ARG A 1 322 ? -19.395 -9.545 41.243 1.00 74.56 322 ARG A C 1
ATOM 2563 O O . ARG A 1 322 ? -20.039 -10.335 40.556 1.00 74.56 322 ARG A O 1
ATOM 2570 N N . THR A 1 323 ? -18.342 -8.87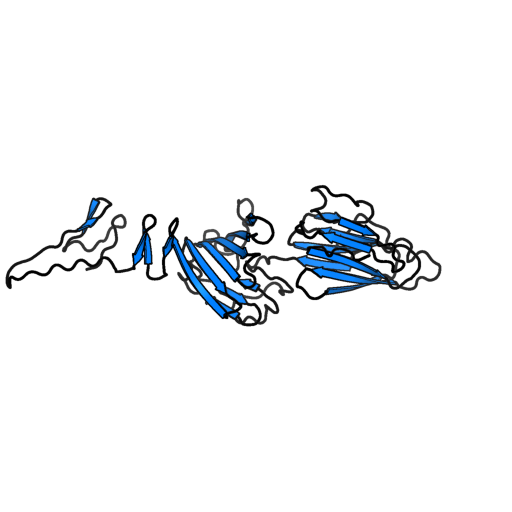4 40.786 1.00 70.31 323 THR A N 1
ATOM 2571 C CA . THR A 1 323 ? -17.820 -9.060 39.426 1.00 70.31 323 THR A CA 1
ATOM 2572 C C . THR A 1 323 ? -16.991 -10.349 39.342 1.00 70.31 323 THR A C 1
ATOM 2574 O O . THR A 1 323 ? -16.547 -10.863 40.377 1.00 70.31 323 THR A O 1
ATOM 2577 N N . PRO A 1 324 ? -16.755 -10.894 38.133 1.00 56.59 324 PRO A N 1
ATOM 2578 C CA . PRO A 1 324 ? -15.878 -12.052 37.935 1.00 56.59 324 PRO A CA 1
ATOM 2579 C C . PRO A 1 324 ? -14.449 -11.845 38.461 1.00 56.59 324 PRO A C 1
ATOM 2581 O O . PRO A 1 324 ? -13.802 -12.807 38.861 1.00 56.59 324 PRO A O 1
ATOM 2584 N N . LEU A 1 325 ? -13.986 -10.592 38.548 1.00 63.44 325 LEU A N 1
ATOM 2585 C CA . LEU A 1 325 ? -12.706 -10.211 39.158 1.00 63.44 325 LEU A CA 1
ATOM 2586 C C . LEU A 1 325 ? -12.773 -10.100 40.691 1.00 63.44 325 LEU A C 1
ATOM 2588 O O . LEU A 1 325 ? -11.896 -9.517 41.323 1.00 63.44 325 LEU A O 1
ATOM 2592 N N . ASN A 1 326 ? -13.824 -10.647 41.307 1.00 73.50 326 ASN A N 1
ATOM 2593 C CA . ASN A 1 326 ? -14.064 -10.646 42.748 1.00 73.50 326 ASN A CA 1
ATOM 2594 C C . ASN A 1 326 ? -14.255 -9.243 43.368 1.00 73.50 326 ASN A C 1
ATOM 2596 O O . ASN A 1 326 ? -14.249 -9.100 44.593 1.00 73.50 326 ASN A O 1
ATOM 2600 N N . SER A 1 327 ? -14.471 -8.217 42.540 1.00 70.06 327 SER A N 1
ATOM 2601 C CA . SER A 1 327 ? -14.774 -6.856 42.988 1.00 70.06 327 SER A CA 1
ATOM 2602 C C . SER A 1 327 ? -16.246 -6.714 43.374 1.00 70.06 327 SER A C 1
ATOM 2604 O O . SER A 1 327 ? -17.099 -7.442 42.875 1.00 70.06 327 SER A O 1
ATOM 2606 N N . THR A 1 328 ? -16.562 -5.795 44.291 1.00 73.25 328 THR A N 1
ATOM 2607 C CA . THR A 1 328 ? -17.939 -5.578 44.771 1.00 73.25 328 THR A CA 1
ATOM 2608 C C . THR A 1 328 ? -18.420 -4.167 44.441 1.00 73.25 328 THR A C 1
ATOM 2610 O O . THR A 1 328 ? -17.823 -3.196 44.901 1.00 73.25 328 THR A O 1
ATOM 2613 N N . ILE A 1 329 ? -19.531 -4.068 43.708 1.00 70.56 329 ILE A N 1
ATOM 2614 C CA . ILE A 1 329 ? -20.220 -2.817 43.365 1.00 70.56 329 ILE A CA 1
ATOM 2615 C C . ILE A 1 329 ? -21.486 -2.715 44.230 1.00 70.56 329 ILE A C 1
ATOM 2617 O O . ILE A 1 329 ? -22.319 -3.625 44.222 1.00 70.56 329 ILE A O 1
ATOM 2621 N N . TYR A 1 330 ? -21.635 -1.630 44.997 1.00 71.12 330 TYR A N 1
ATOM 2622 C CA . TYR A 1 330 ? -22.817 -1.367 45.830 1.00 71.12 330 TYR A CA 1
ATOM 2623 C C . TYR A 1 330 ? -23.025 0.136 46.079 1.00 71.12 330 TYR A C 1
ATOM 2625 O O . TYR A 1 330 ? -22.094 0.937 45.998 1.00 71.12 330 TYR A O 1
ATOM 2633 N N . TYR A 1 331 ? -24.257 0.516 46.429 1.00 55.12 331 TYR A N 1
ATOM 2634 C CA . TYR A 1 331 ? -24.633 1.905 46.717 1.00 55.12 331 TYR A CA 1
ATOM 2635 C C . TYR A 1 331 ? -23.858 2.461 47.929 1.00 55.12 331 TYR A C 1
ATOM 2637 O O . TYR A 1 331 ? -24.081 2.026 49.062 1.00 55.12 331 TYR A O 1
ATOM 2645 N N . GLY A 1 332 ? -22.963 3.431 47.693 1.00 55.75 332 GLY A N 1
ATOM 2646 C CA . GLY A 1 332 ? -22.184 4.126 48.733 1.00 55.75 332 GLY A CA 1
ATOM 2647 C C . GLY A 1 332 ? -20.680 4.270 48.464 1.00 55.75 332 GLY A C 1
ATOM 2648 O O . GLY A 1 332 ? -20.007 4.980 49.206 1.00 55.75 332 GLY A O 1
ATOM 2649 N N . LYS A 1 333 ? -20.151 3.649 47.404 1.00 45.75 333 LYS A N 1
ATOM 2650 C CA . LYS A 1 333 ? -18.797 3.910 46.890 1.00 45.75 333 LYS A CA 1
ATOM 2651 C C . LYS A 1 333 ? -18.855 4.202 45.384 1.00 45.75 333 LYS A C 1
ATOM 2653 O O . LYS A 1 333 ? -18.710 3.274 44.595 1.00 45.75 333 LYS A O 1
ATOM 2658 N N . PRO A 1 334 ? -19.053 5.464 44.960 1.00 45.34 334 PRO A N 1
ATOM 2659 C CA . PRO A 1 334 ? -18.700 5.855 43.600 1.00 45.34 334 PRO A CA 1
ATOM 2660 C C . PRO A 1 334 ? -17.186 5.642 43.452 1.00 45.34 334 PRO A C 1
ATOM 2662 O O . PRO A 1 334 ? -16.415 6.130 44.279 1.00 45.34 334 PRO A O 1
ATOM 2665 N N . HIS A 1 335 ? -16.766 4.837 42.479 1.00 51.59 335 HIS A N 1
ATOM 2666 C CA . HIS A 1 335 ? -15.371 4.424 42.331 1.00 51.59 335 HIS A CA 1
ATOM 2667 C C . HIS A 1 335 ? -14.442 5.624 42.077 1.00 51.59 335 HIS A C 1
ATOM 2669 O O . HIS A 1 335 ? -14.692 6.438 41.193 1.00 51.59 335 HIS A O 1
ATOM 2675 N N . THR A 1 336 ? -13.351 5.706 42.846 1.00 43.97 336 THR A N 1
ATOM 2676 C CA . THR A 1 336 ? -12.245 6.667 42.665 1.00 43.97 336 THR A CA 1
ATOM 2677 C C . THR A 1 336 ? -10.884 5.983 42.513 1.00 43.97 336 THR A C 1
ATOM 2679 O O . THR A 1 336 ? -9.862 6.655 42.603 1.00 43.97 336 THR A O 1
ATOM 2682 N N . ASN A 1 337 ? -10.830 4.659 42.317 1.00 45.44 337 ASN A N 1
ATOM 2683 C CA . ASN A 1 337 ? -9.556 3.943 42.231 1.00 45.44 337 ASN A CA 1
ATOM 2684 C C . ASN A 1 337 ? -9.491 3.042 40.994 1.00 45.44 337 ASN A C 1
ATOM 2686 O O . ASN A 1 337 ? -10.417 2.276 40.736 1.00 45.44 337 ASN A O 1
ATOM 2690 N N . SER A 1 338 ? -8.384 3.150 40.260 1.00 46.72 338 SER A N 1
ATOM 2691 C CA . SER A 1 338 ? -8.144 2.661 38.893 1.00 46.72 338 SER A CA 1
ATOM 2692 C C . SER A 1 338 ? -7.949 1.144 38.747 1.00 46.72 338 SER A C 1
ATOM 2694 O O . SER A 1 338 ? -7.501 0.681 37.703 1.00 46.72 338 SER A O 1
ATOM 2696 N N . SER A 1 339 ? -8.267 0.354 39.775 1.00 43.16 339 SER A N 1
ATOM 2697 C CA . SER A 1 339 ? -8.057 -1.102 39.801 1.00 43.16 339 SER A CA 1
ATOM 2698 C C . SER A 1 339 ? -9.347 -1.932 39.839 1.00 43.16 339 SER A C 1
ATOM 2700 O O . SER A 1 339 ? -9.285 -3.134 40.095 1.00 43.16 339 SER A O 1
ATOM 2702 N N . ILE A 1 340 ? -10.519 -1.318 39.624 1.00 45.50 340 ILE A N 1
ATOM 2703 C CA . ILE A 1 340 ? -11.829 -1.984 39.716 1.00 45.50 340 ILE A CA 1
ATOM 2704 C C . ILE A 1 340 ? -12.725 -1.586 38.530 1.00 45.50 340 ILE A C 1
ATOM 2706 O O . ILE A 1 340 ? -12.761 -0.412 38.170 1.00 45.50 340 ILE A O 1
ATOM 2710 N N . ASP A 1 341 ? -13.455 -2.565 37.973 1.00 44.94 341 ASP A N 1
ATOM 2711 C CA . ASP A 1 341 ? -14.426 -2.432 36.871 1.00 44.94 341 ASP A CA 1
ATOM 2712 C C . ASP A 1 341 ? -15.359 -1.212 37.033 1.00 44.94 341 ASP A C 1
ATOM 2714 O O . ASP A 1 341 ? -15.991 -1.023 38.078 1.00 44.94 341 ASP A O 1
ATOM 2718 N N . GLU A 1 342 ? -15.469 -0.387 35.987 1.00 45.03 342 GLU A N 1
ATOM 2719 C CA . GLU A 1 342 ? -16.224 0.869 36.011 1.00 45.03 342 GLU A CA 1
ATOM 2720 C C . GLU A 1 342 ? -17.747 0.640 36.013 1.00 45.03 342 GLU A C 1
ATOM 2722 O O . GLU A 1 342 ? -18.337 0.197 35.028 1.00 45.03 342 GLU A O 1
ATOM 2727 N N . GLY A 1 343 ? -18.414 0.995 37.116 1.00 42.34 343 GLY A N 1
ATOM 2728 C CA . GLY A 1 343 ? -19.875 1.058 37.221 1.00 42.34 343 GLY A CA 1
ATOM 2729 C C . GLY A 1 343 ? -20.354 2.474 37.551 1.00 42.34 343 GLY A C 1
ATOM 2730 O O . GLY A 1 343 ? -19.826 3.111 38.463 1.00 42.34 343 GLY A O 1
ATOM 2731 N N . ARG A 1 344 ? -21.373 2.969 36.834 1.00 45.09 344 ARG A N 1
ATOM 2732 C CA . ARG A 1 344 ? -22.103 4.207 37.169 1.00 45.09 344 ARG A CA 1
ATOM 2733 C C . ARG A 1 344 ? -23.514 3.869 37.659 1.00 45.09 344 ARG A C 1
ATOM 2735 O O . ARG A 1 344 ? -24.109 2.904 37.185 1.00 45.09 344 ARG A O 1
ATOM 2742 N N . HIS A 1 345 ? -24.001 4.642 38.631 1.00 49.47 345 HIS A N 1
ATOM 2743 C CA . HIS A 1 345 ? -25.348 4.526 39.199 1.00 49.47 345 HIS A CA 1
ATOM 2744 C C . HIS A 1 345 ? -26.388 5.292 38.391 1.00 49.47 345 HIS A C 1
ATOM 2746 O O . HIS A 1 345 ? -26.046 6.402 37.921 1.00 49.47 345 HIS A O 1
#

Foldseek 3Di:
DDDQAAQKKKKKAKDDLDDAKKKWKQAPVRAIDIDVDADDDVSRQQKGWDDDPPSRRMTMIHHHNPGDGDAFKMWIFMFCHCVCVDPPLDKMKMKMWMDHPPDDIDIFIDIQSDGGHDRPDSDPPGSRTRDMDGNDDDQQQKRARDDQDDDDFADEPPDPSHPAKMFFAWRAAWDADPPDPFDWDWDWDDDPQWIKIKIWGWTAHPVGRPFIWTKIWIDTSNQPQKIKIFTQDTPFLNLATWGWIDHPDTATQDHNDGNSHDHQKMKMARRVVSDIAIWHDAPVDTEHPQFDHDNSDTHGVPPPDDDDDDDDPDDDDKDWDQDPVRDIDIPPDQDPDDPDDHDDD

Sequence (345 aa):
MCVERGNLSFAARWSRRNGRGHIIIRTPLNNTIYYGKPRTNSSFDEGRHELVDDGNQVDHIYWPLNSIPPIGSYKVCFSTGSLLNGTDQSSITVTIEIRHIGQPIETMIHTFNKSTTTLNECLERSDTFIGLYSIGMLSLNILCFDKCTGYEPMEALPSYHFNSPTALPYWDELVISDGTSEGIYYFINGNTSNRTVIFEYYLTHDTQPNEYCHFQVLFFEAKPNIVQYIYLDVTNGGKTATVGSSSGPFIQYSFQQPFSILPNMSITFDTNNNTYTVVLLCGSKTCTMDEVCIQDMCVKRGSLSFVARWSRRKGRGYIIIRTPLNSTIYYGKPHTNSSIDEGRH